Protein AF-A0A0M8MV20-F1 (afdb_monomer_lite)

Foldseek 3Di:
DDDDDDDDDDDDDDDDDDDDDDDDDDDDDDDVVVVVVVDVVVDDDDDDDDDDDDDDDDDDDDDPDPPPDVPPPQDQDPQLVVLVVVVVVCVVVVDDDDPLLCVVSVLLVCCSVPVQVVCVVVVQDLDDDLVVVLCQCPPPPHCQVVVLLVCLVQVVVFPLLVVLQVLCVVCPPCCPPPVVCVVCVLVQALFQQAPVLSVSQLVSLCVCADPDPPDPSRNQQDPVSVVNSPPDHSSCCSRRTSRSSSSLQVQCVVVVHVVVVRDSVNSSVNSNVRHSNNNNNPPDPPQDDSVRSPDHPPPDDPPDPPDPDDDDDDDDDDDDDDDDDDDDDDDDDDDDDDDDDDDDDDDDDDDDD

Organism: NCBI:txid77020

InterPro domains:
  IPR028094 Restriction of telomere capping protein 4, C-terminal [PF14474] (157-282)
  IPR028094 Restriction of telomere capping protein 4, C-terminal [SM01312] (152-284)
  IPR039024 Restriction of telomere capping protein 4 [PTHR41391] (95-287)

Structure (mmCIF, N/CA/C/O backbone):
data_AF-A0A0M8MV20-F1
#
_entry.id   AF-A0A0M8MV20-F1
#
loop_
_atom_site.group_PDB
_atom_site.id
_atom_site.type_symbol
_atom_site.label_atom_id
_atom_site.label_alt_id
_atom_site.label_comp_id
_atom_site.label_asym_id
_atom_site.label_entity_id
_atom_site.label_seq_id
_atom_site.pdbx_PDB_ins_code
_atom_site.Cartn_x
_atom_site.Cartn_y
_atom_site.Cartn_z
_atom_site.occupancy
_atom_site.B_iso_or_equiv
_atom_site.auth_seq_id
_atom_site.auth_comp_id
_atom_site.auth_asym_id
_atom_site.auth_atom_id
_atom_site.pdbx_PDB_model_num
ATOM 1 N N . MET A 1 1 ? 72.465 53.423 -46.146 1.00 33.47 1 MET A N 1
ATOM 2 C CA . MET A 1 1 ? 71.302 54.001 -45.440 1.00 33.47 1 MET A CA 1
ATOM 3 C C . MET A 1 1 ? 70.092 53.912 -46.359 1.00 33.47 1 MET A C 1
ATOM 5 O O . MET A 1 1 ? 70.122 54.613 -47.363 1.00 33.47 1 MET A O 1
ATOM 9 N N . PRO A 1 2 ? 69.054 53.116 -46.054 1.00 45.16 2 PRO A N 1
ATOM 10 C CA . PRO A 1 2 ? 69.009 51.918 -45.210 1.00 45.16 2 PRO A CA 1
ATOM 11 C C . PRO A 1 2 ? 68.842 50.622 -46.046 1.00 45.16 2 PRO A C 1
ATOM 13 O O . PRO A 1 2 ? 68.606 50.673 -47.249 1.00 45.16 2 PRO A O 1
ATOM 16 N N . THR A 1 3 ? 68.979 49.464 -45.403 1.00 46.12 3 THR A N 1
ATOM 17 C CA . THR A 1 3 ? 68.647 48.130 -45.942 1.00 46.12 3 THR A CA 1
ATOM 18 C C . THR A 1 3 ? 67.292 47.658 -45.402 1.00 46.12 3 THR A C 1
ATOM 20 O O . THR A 1 3 ? 66.855 48.120 -44.349 1.00 46.12 3 THR A O 1
ATOM 23 N N . GLY A 1 4 ? 66.627 46.732 -46.100 1.00 35.91 4 GLY A N 1
ATOM 24 C CA . GLY A 1 4 ? 65.347 46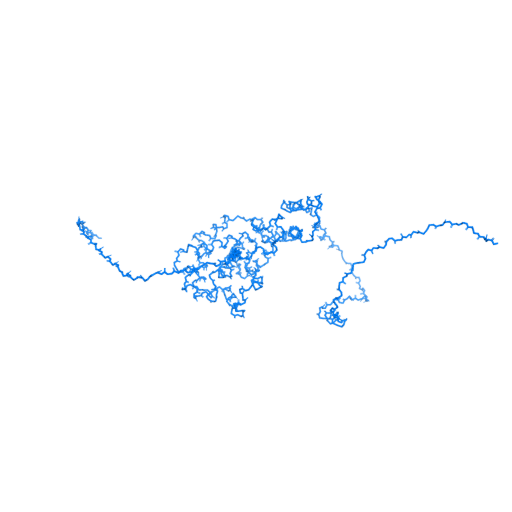.166 -45.662 1.00 35.91 4 GLY A CA 1
ATOM 25 C C . GLY A 1 4 ? 64.863 45.048 -46.581 1.00 35.91 4 GLY A C 1
ATOM 26 O O . GLY A 1 4 ? 64.091 45.299 -47.502 1.00 35.91 4 GLY A O 1
ATOM 27 N N . GLU A 1 5 ? 65.340 43.826 -46.346 1.00 39.41 5 GLU A N 1
ATOM 28 C CA . GLU A 1 5 ? 64.898 42.632 -47.074 1.00 39.41 5 GLU A CA 1
ATOM 29 C C . GLU A 1 5 ? 63.605 42.043 -46.500 1.00 39.41 5 GLU A C 1
ATOM 31 O O . GLU A 1 5 ? 63.278 42.185 -45.320 1.00 39.41 5 GLU A O 1
ATOM 36 N N . SER A 1 6 ? 62.868 41.358 -47.367 1.00 43.28 6 SER A N 1
ATOM 37 C CA . SER A 1 6 ? 61.606 40.700 -47.069 1.00 43.28 6 SER A CA 1
ATOM 38 C C . SER A 1 6 ? 61.800 39.256 -46.601 1.00 43.28 6 SER A C 1
ATOM 40 O O . SER A 1 6 ? 62.556 38.487 -47.185 1.00 43.28 6 SER A O 1
ATOM 42 N N . SER A 1 7 ? 61.005 38.824 -45.623 1.00 39.09 7 SER A N 1
ATOM 43 C CA . SER A 1 7 ? 60.471 37.455 -45.617 1.00 39.09 7 SER A CA 1
ATOM 44 C C . SER A 1 7 ? 59.214 37.369 -44.752 1.00 39.09 7 SER A C 1
ATOM 46 O O . SER A 1 7 ? 59.165 37.861 -43.629 1.00 39.09 7 SER A O 1
ATOM 48 N N . SER A 1 8 ? 58.160 36.767 -45.307 1.00 39.00 8 SER A N 1
ATOM 49 C CA . SER A 1 8 ? 56.940 36.418 -44.576 1.00 39.00 8 SER A CA 1
ATOM 50 C C . SER A 1 8 ? 56.979 34.944 -44.201 1.00 39.00 8 SER A C 1
ATOM 52 O O . SER A 1 8 ? 57.120 34.093 -45.078 1.00 39.00 8 SER A O 1
ATOM 54 N N . SER A 1 9 ? 56.750 34.629 -42.931 1.00 38.84 9 SER A N 1
ATOM 55 C CA . SER A 1 9 ? 56.375 33.287 -42.487 1.00 38.84 9 SER A CA 1
ATOM 56 C C . SER A 1 9 ? 55.197 33.383 -41.515 1.00 38.84 9 SER A C 1
ATOM 58 O O . SER A 1 9 ? 55.066 34.333 -40.745 1.00 38.84 9 SER A O 1
ATOM 60 N N . ARG A 1 10 ? 54.254 32.444 -41.641 1.00 37.34 10 ARG A N 1
ATOM 61 C CA . ARG A 1 10 ? 52.964 32.477 -40.940 1.00 37.34 10 ARG A CA 1
ATOM 62 C C . ARG A 1 10 ? 53.105 31.926 -39.522 1.00 37.34 10 ARG A C 1
ATOM 64 O O . ARG A 1 10 ? 53.417 30.748 -39.370 1.00 37.34 10 ARG A O 1
ATOM 71 N N . SER A 1 11 ? 52.748 32.723 -38.521 1.00 38.38 11 SER A N 1
ATOM 72 C CA . SER A 1 11 ? 52.431 32.225 -37.177 1.00 38.38 11 SER A CA 1
ATOM 73 C C . SER A 1 11 ? 50.945 31.876 -37.093 1.00 38.38 11 SER A C 1
ATOM 75 O O . SER A 1 11 ? 50.099 32.661 -37.518 1.00 38.38 11 SER A O 1
ATOM 77 N N . ALA A 1 12 ? 50.623 30.701 -36.556 1.00 39.00 12 ALA A N 1
ATOM 78 C CA . ALA A 1 12 ? 49.246 30.299 -36.287 1.00 39.00 12 ALA A CA 1
ATOM 79 C C . ALA A 1 12 ? 48.828 30.782 -34.889 1.00 39.00 12 ALA A C 1
ATOM 81 O O . ALA A 1 12 ? 49.347 30.291 -33.887 1.00 39.00 12 ALA A O 1
ATOM 82 N N . GLU A 1 13 ? 47.891 31.727 -34.814 1.00 37.91 13 GLU A N 1
ATOM 83 C CA . GLU A 1 13 ? 47.285 32.127 -33.542 1.00 37.91 13 GLU A CA 1
ATOM 84 C C . GLU A 1 13 ? 46.247 31.092 -33.091 1.00 37.91 13 GLU A C 1
ATOM 86 O O . GLU A 1 13 ? 45.284 30.788 -33.799 1.00 37.91 13 GLU A O 1
ATOM 91 N N . ALA A 1 14 ? 46.438 30.555 -31.887 1.00 39.16 14 ALA A N 1
ATOM 92 C CA . ALA A 1 14 ? 45.446 29.723 -31.223 1.00 39.16 14 ALA A CA 1
ATOM 93 C C . ALA A 1 14 ? 44.346 30.613 -30.624 1.00 39.16 14 ALA A C 1
ATOM 95 O O . ALA A 1 14 ? 44.627 31.480 -29.797 1.00 39.16 14 ALA A O 1
ATOM 96 N N . ILE A 1 15 ? 43.089 30.387 -31.013 1.00 39.56 15 ILE A N 1
ATOM 97 C CA . ILE A 1 15 ? 41.953 31.149 -30.483 1.00 39.56 15 ILE A CA 1
ATOM 98 C C . ILE A 1 15 ? 41.651 30.701 -29.048 1.00 39.56 15 ILE A C 1
ATOM 100 O O . ILE A 1 15 ? 41.272 29.558 -28.791 1.00 39.56 15 ILE A O 1
ATOM 104 N N . THR A 1 16 ? 41.805 31.639 -28.117 1.00 40.38 16 THR A N 1
ATOM 105 C CA . THR A 1 16 ? 41.555 31.487 -26.681 1.00 40.38 16 THR A CA 1
ATOM 106 C C . THR A 1 16 ? 40.088 31.158 -26.381 1.00 40.38 16 THR A C 1
ATOM 108 O O . THR A 1 16 ? 39.180 31.852 -26.837 1.00 40.38 16 THR A O 1
ATOM 111 N N . ALA A 1 17 ? 39.841 30.138 -25.555 1.00 43.47 17 ALA A N 1
ATOM 112 C CA . ALA A 1 17 ? 38.500 29.823 -25.058 1.00 43.47 17 ALA A CA 1
ATOM 113 C C . ALA A 1 17 ? 38.028 30.846 -23.994 1.00 43.47 17 ALA A C 1
ATOM 115 O O . ALA A 1 17 ? 38.847 31.330 -23.209 1.00 43.47 17 ALA A O 1
ATOM 116 N N . PRO A 1 18 ? 36.722 31.171 -23.913 1.00 35.72 18 PRO A N 1
ATOM 117 C CA . PRO A 1 18 ? 36.213 32.160 -22.964 1.00 35.72 18 PRO A CA 1
ATOM 118 C C . PRO A 1 18 ? 36.191 31.638 -21.517 1.00 35.72 18 PRO A C 1
ATOM 120 O O . PRO A 1 18 ? 35.458 30.709 -21.175 1.00 35.72 18 PRO A O 1
ATOM 123 N N . THR A 1 19 ? 36.959 32.289 -20.642 1.00 35.91 19 THR A N 1
ATOM 124 C CA . THR A 1 19 ? 37.015 32.001 -19.201 1.00 35.91 19 THR A CA 1
ATOM 125 C C . THR A 1 19 ? 35.724 32.410 -18.485 1.00 35.91 19 THR A C 1
ATOM 127 O O . THR A 1 19 ? 35.385 33.591 -18.415 1.00 35.91 19 THR A O 1
ATOM 130 N N . LEU A 1 20 ? 35.030 31.444 -17.875 1.00 31.27 20 LEU A N 1
ATOM 131 C CA . LEU A 1 20 ? 33.873 31.696 -17.009 1.00 31.27 20 LEU A CA 1
ATOM 132 C C . LEU A 1 20 ? 34.306 32.236 -15.635 1.00 31.27 20 LEU A C 1
ATOM 134 O O . LEU A 1 20 ? 34.893 31.521 -14.824 1.00 31.27 20 LEU A O 1
ATOM 138 N N . LEU A 1 21 ? 33.960 33.493 -15.348 1.00 35.88 21 LEU A N 1
ATOM 139 C CA . LEU A 1 21 ? 34.116 34.102 -14.025 1.00 35.88 21 LEU A CA 1
ATOM 140 C C . LEU A 1 21 ? 33.020 33.610 -13.066 1.00 35.88 21 LEU A C 1
ATOM 142 O O . LEU A 1 21 ? 31.891 34.098 -13.094 1.00 35.88 21 LEU A O 1
ATOM 146 N N . LEU A 1 22 ? 33.365 32.671 -12.181 1.00 38.66 22 LEU A N 1
ATOM 147 C CA . LEU A 1 22 ? 32.524 32.290 -11.042 1.00 38.66 22 LEU A CA 1
ATOM 148 C C . LEU A 1 22 ? 32.848 33.152 -9.803 1.00 38.66 22 LEU A C 1
ATOM 150 O O . LEU A 1 22 ? 34.025 33.387 -9.511 1.00 38.66 22 LEU A O 1
ATOM 154 N N . PRO A 1 23 ? 31.840 33.618 -9.040 1.00 35.22 23 PRO A N 1
ATOM 155 C CA . PRO A 1 23 ? 32.066 34.443 -7.858 1.00 35.22 23 PRO A CA 1
ATOM 156 C C . PRO A 1 23 ? 32.699 33.635 -6.717 1.00 35.22 23 PRO A C 1
ATOM 158 O O . PRO A 1 23 ? 32.178 32.604 -6.289 1.00 35.22 23 PRO A O 1
ATOM 161 N N . LYS A 1 24 ? 33.811 34.144 -6.177 1.00 41.00 24 LYS A N 1
ATOM 162 C CA . LYS A 1 24 ? 34.517 33.545 -5.038 1.00 41.00 24 LYS A CA 1
ATOM 163 C C . LYS A 1 24 ? 33.662 33.609 -3.765 1.00 41.00 24 LYS A C 1
ATOM 165 O O . LYS A 1 24 ? 33.502 34.677 -3.179 1.00 41.00 24 LYS A O 1
ATOM 170 N N . LYS A 1 25 ? 33.197 32.454 -3.286 1.00 37.84 25 LYS A N 1
ATOM 171 C CA . LYS A 1 25 ? 32.860 32.230 -1.871 1.00 37.84 25 LYS A CA 1
ATOM 172 C C . LYS A 1 25 ? 33.639 31.019 -1.370 1.00 37.84 25 LYS A C 1
ATOM 174 O O . LYS A 1 25 ? 33.236 29.881 -1.577 1.00 37.84 25 LYS A O 1
ATOM 179 N N . SER A 1 26 ? 34.779 31.287 -0.744 1.00 35.06 26 SER A N 1
ATOM 180 C CA . SER A 1 26 ? 35.611 30.282 -0.088 1.00 35.06 26 SER A CA 1
ATOM 181 C C . SER A 1 26 ? 34.954 29.827 1.215 1.00 35.06 26 SER A C 1
ATOM 183 O O . SER A 1 26 ? 35.001 30.539 2.217 1.00 35.06 26 SER A O 1
ATOM 185 N N . VAL A 1 27 ? 34.368 28.633 1.205 1.00 49.50 27 VAL A N 1
ATOM 186 C CA . VAL A 1 27 ? 34.216 27.831 2.427 1.00 49.50 27 VAL A CA 1
ATOM 187 C C . VAL A 1 27 ? 35.560 27.124 2.642 1.00 49.50 27 VAL A C 1
ATOM 189 O O . VAL A 1 27 ? 36.105 26.618 1.656 1.00 49.50 27 VAL A O 1
ATOM 192 N N . PRO A 1 28 ? 36.142 27.110 3.855 1.00 47.06 28 PRO A N 1
ATOM 193 C CA . PRO A 1 28 ? 37.385 26.384 4.091 1.00 47.06 28 PRO A CA 1
ATOM 194 C C . PRO A 1 28 ? 37.173 24.894 3.809 1.00 47.06 28 PRO A C 1
ATOM 196 O O . PRO A 1 28 ? 36.242 24.276 4.325 1.00 47.06 28 PRO A O 1
ATOM 199 N N . SER A 1 29 ? 38.031 24.325 2.965 1.00 56.19 29 SER A N 1
ATOM 200 C CA . SER A 1 29 ? 38.087 22.885 2.738 1.00 56.19 29 SER A CA 1
ATOM 201 C C . SER A 1 29 ? 38.442 22.169 4.039 1.00 56.19 29 SER A C 1
ATOM 203 O O . SER A 1 29 ? 39.389 22.575 4.714 1.00 56.19 29 SER A O 1
ATOM 205 N N . LEU A 1 30 ? 37.725 21.085 4.346 1.00 60.59 30 LEU A N 1
ATOM 206 C CA . LEU A 1 30 ? 38.109 20.130 5.389 1.00 60.59 30 LEU A CA 1
ATOM 207 C C . LEU A 1 30 ? 39.583 19.725 5.217 1.00 60.59 30 LEU A C 1
ATOM 209 O O . LEU A 1 30 ? 40.048 19.544 4.088 1.00 60.59 30 LEU A O 1
ATOM 213 N N . SER A 1 31 ? 40.313 19.610 6.328 1.00 74.38 31 SER A N 1
ATOM 214 C CA . SER A 1 31 ? 41.730 19.242 6.309 1.00 74.38 31 SER A CA 1
ATOM 215 C C . SER A 1 31 ? 41.930 17.831 5.744 1.00 74.38 31 SER A C 1
ATOM 217 O O . SER A 1 31 ? 41.032 16.986 5.780 1.00 74.38 31 SER A O 1
ATOM 219 N N . GLN A 1 32 ? 43.136 17.549 5.238 1.00 56.91 32 GLN A N 1
ATOM 220 C CA . GLN A 1 32 ? 43.497 16.186 4.827 1.00 56.91 32 GLN A CA 1
ATOM 221 C C . GLN A 1 32 ? 43.404 15.184 5.989 1.00 56.91 32 GLN A C 1
ATOM 223 O O . GLN A 1 32 ? 43.125 14.016 5.743 1.00 56.91 32 GLN A O 1
ATOM 228 N N . GLU A 1 33 ? 43.568 15.644 7.232 1.00 61.75 33 GLU A N 1
ATOM 229 C CA . GLU A 1 33 ? 43.401 14.842 8.449 1.00 61.75 33 GLU A CA 1
ATOM 230 C C . GLU A 1 33 ? 41.947 14.394 8.636 1.00 61.75 33 GLU A C 1
ATOM 232 O O . GLU A 1 33 ? 41.710 13.200 8.787 1.00 61.75 33 GLU A O 1
ATOM 237 N N . ALA A 1 34 ? 40.960 15.287 8.481 1.00 64.94 34 ALA A N 1
ATOM 238 C CA . ALA A 1 34 ? 39.541 14.912 8.531 1.00 64.94 34 ALA A CA 1
ATOM 239 C C . ALA A 1 34 ? 39.158 13.905 7.422 1.00 64.94 34 ALA A C 1
ATOM 241 O O . ALA A 1 34 ? 38.313 13.032 7.615 1.00 64.94 34 ALA A O 1
ATOM 242 N N . PHE A 1 35 ? 39.812 13.983 6.257 1.00 54.34 35 PHE A N 1
ATOM 243 C CA . PHE A 1 35 ? 39.671 12.984 5.189 1.00 54.34 35 PHE A CA 1
ATOM 244 C C . PHE A 1 35 ? 40.418 11.666 5.453 1.00 54.34 35 PHE A C 1
ATOM 246 O O . PHE A 1 35 ? 40.083 10.658 4.829 1.00 54.34 35 PHE A O 1
ATOM 253 N N . ALA A 1 36 ? 41.432 11.660 6.320 1.00 61.69 36 ALA A N 1
ATOM 254 C CA . ALA A 1 36 ? 42.138 10.455 6.744 1.00 61.69 36 ALA A CA 1
ATOM 255 C C . ALA A 1 36 ? 41.371 9.732 7.862 1.00 61.69 36 ALA A C 1
ATOM 257 O O . ALA A 1 36 ? 41.223 8.515 7.801 1.00 61.69 36 ALA A O 1
ATOM 258 N N . GLU A 1 37 ? 40.811 10.481 8.812 1.00 65.25 37 GLU A N 1
ATOM 259 C CA . GLU A 1 37 ? 39.983 9.988 9.919 1.00 65.25 37 GLU A CA 1
ATOM 260 C C . GLU A 1 37 ? 38.719 9.280 9.399 1.00 65.25 37 GLU A C 1
ATOM 262 O O . GLU A 1 37 ? 38.516 8.095 9.666 1.00 65.25 37 GLU A O 1
ATOM 267 N N . LEU A 1 38 ? 37.968 9.921 8.492 1.00 55.97 38 LEU A N 1
ATOM 268 C CA . LEU A 1 38 ? 36.822 9.300 7.806 1.00 55.97 38 LEU A CA 1
ATOM 269 C C . LEU A 1 38 ? 37.195 8.062 6.967 1.00 55.97 38 LEU A C 1
ATOM 271 O O . LEU A 1 38 ? 36.346 7.210 6.706 1.00 55.97 38 LEU A O 1
ATOM 275 N N . ARG A 1 39 ? 38.452 7.943 6.520 1.00 60.22 39 ARG A N 1
ATOM 276 C CA . ARG A 1 39 ? 38.945 6.773 5.771 1.00 60.22 39 ARG A CA 1
ATOM 277 C C . ARG A 1 39 ? 39.425 5.645 6.697 1.00 60.22 39 ARG A C 1
ATOM 279 O O . ARG A 1 39 ? 39.540 4.511 6.241 1.00 60.22 39 ARG A O 1
ATOM 286 N N . ALA A 1 40 ? 39.676 5.943 7.972 1.00 66.75 40 ALA A N 1
ATOM 287 C CA . ALA A 1 40 ? 39.967 4.959 9.009 1.00 66.75 40 ALA A CA 1
ATOM 288 C C . ALA A 1 40 ? 38.682 4.377 9.629 1.00 66.75 40 ALA A C 1
ATOM 290 O O . ALA A 1 40 ? 38.630 3.175 9.878 1.00 66.75 40 ALA A O 1
ATOM 291 N N . GLU A 1 41 ? 37.634 5.190 9.818 1.00 61.91 41 GLU A N 1
ATOM 292 C CA . GLU A 1 41 ? 36.332 4.716 10.326 1.00 61.91 41 GLU A CA 1
ATOM 293 C C . GLU A 1 41 ? 35.605 3.788 9.337 1.00 61.91 41 GLU A C 1
ATOM 295 O O . GLU A 1 41 ? 35.052 2.760 9.729 1.00 61.91 41 GLU A O 1
ATOM 300 N N . PHE A 1 42 ? 35.623 4.114 8.041 1.00 48.47 42 PHE A N 1
ATOM 301 C CA . PHE A 1 42 ? 34.950 3.335 6.994 1.00 48.47 42 PHE A CA 1
ATOM 302 C C . PHE A 1 42 ? 35.950 2.431 6.267 1.00 48.47 42 PHE A C 1
ATOM 304 O O . PHE A 1 42 ? 36.349 2.690 5.131 1.00 48.47 42 PHE A O 1
ATOM 311 N N . GLY A 1 43 ? 36.375 1.387 6.985 1.00 45.09 43 GLY A N 1
ATOM 312 C CA . GLY A 1 43 ? 37.535 0.552 6.673 1.00 45.09 43 GLY A CA 1
ATOM 313 C C . GLY A 1 43 ? 37.684 0.111 5.212 1.00 45.09 43 GLY A C 1
ATOM 314 O O . GLY A 1 43 ? 36.819 -0.550 4.635 1.00 45.09 43 GLY A O 1
ATOM 315 N N . SER A 1 44 ? 38.851 0.408 4.639 1.00 38.59 44 SER A N 1
ATOM 316 C CA . SER A 1 44 ? 39.297 -0.144 3.360 1.00 38.59 44 SER A CA 1
ATOM 317 C C . SER A 1 44 ? 40.014 -1.480 3.558 1.00 38.59 44 SER A C 1
ATOM 319 O O . SER A 1 44 ? 40.982 -1.565 4.313 1.00 38.59 44 SER A O 1
ATOM 321 N N . THR A 1 45 ? 39.579 -2.507 2.829 1.00 41.97 45 THR A N 1
ATOM 322 C CA . THR A 1 45 ? 40.200 -3.839 2.796 1.00 41.97 45 THR A CA 1
ATOM 323 C C . THR A 1 45 ? 41.661 -3.778 2.349 1.00 41.97 45 THR A C 1
ATOM 325 O O . THR A 1 45 ? 41.953 -3.314 1.245 1.00 41.97 45 THR A O 1
ATOM 328 N N . THR A 1 46 ? 42.568 -4.298 3.173 1.00 37.50 46 THR A N 1
ATOM 329 C CA . THR A 1 46 ? 43.996 -4.418 2.862 1.00 37.50 46 THR A CA 1
ATOM 330 C C . THR A 1 46 ? 44.220 -5.360 1.670 1.00 37.50 46 THR A C 1
ATOM 332 O O . THR A 1 46 ? 43.781 -6.511 1.735 1.00 37.50 46 THR A O 1
ATOM 335 N N . PRO A 1 47 ? 44.928 -4.950 0.602 1.00 35.31 47 PRO A N 1
ATOM 336 C CA . PRO A 1 47 ? 45.431 -5.892 -0.388 1.00 35.31 47 PRO A CA 1
ATOM 337 C C . PRO A 1 47 ? 46.636 -6.626 0.215 1.00 35.31 47 PRO A C 1
ATOM 339 O O . PRO A 1 47 ? 47.677 -6.021 0.470 1.00 35.31 47 PRO A O 1
ATOM 342 N N . LEU A 1 48 ? 46.491 -7.925 0.480 1.00 33.91 48 LEU A N 1
ATOM 343 C CA . LEU A 1 48 ? 47.591 -8.742 0.988 1.00 33.91 48 LEU A CA 1
ATOM 344 C C . LEU A 1 48 ? 48.581 -9.023 -0.151 1.00 33.91 48 LEU A C 1
ATOM 346 O O . LEU A 1 48 ? 48.210 -9.615 -1.164 1.00 33.91 48 LEU A O 1
ATOM 350 N N . SER A 1 49 ? 49.827 -8.580 0.010 1.00 32.56 49 SER A N 1
ATOM 351 C CA . SER A 1 49 ? 50.897 -8.877 -0.944 1.00 32.56 49 SER A CA 1
ATOM 352 C C . SER A 1 49 ? 51.414 -10.305 -0.761 1.00 32.56 49 SER A C 1
ATOM 354 O O . SER A 1 49 ? 51.400 -10.852 0.340 1.00 32.56 49 SER A O 1
ATOM 356 N N . THR A 1 50 ? 51.887 -10.878 -1.862 1.00 33.38 50 THR A N 1
ATOM 357 C CA . THR A 1 50 ? 52.550 -12.183 -1.971 1.00 33.38 50 THR A CA 1
ATOM 358 C C . THR A 1 50 ? 53.700 -12.375 -0.980 1.00 33.38 50 THR A C 1
ATOM 360 O O . THR A 1 50 ? 54.577 -11.519 -0.909 1.00 33.38 50 THR A O 1
ATOM 363 N N . ASP A 1 51 ? 53.749 -13.534 -0.312 1.00 31.89 51 ASP A N 1
ATOM 364 C CA . ASP A 1 51 ? 54.783 -14.548 -0.590 1.00 31.89 51 ASP A CA 1
ATOM 365 C C . ASP A 1 51 ? 54.540 -15.887 0.146 1.00 31.89 51 ASP A C 1
ATOM 367 O O . ASP A 1 51 ? 53.780 -15.956 1.108 1.00 31.89 51 ASP A O 1
ATOM 371 N N . ALA A 1 52 ? 55.258 -16.920 -0.320 1.00 32.03 52 ALA A N 1
ATOM 372 C CA . ALA A 1 52 ? 55.469 -18.262 0.252 1.00 32.03 52 ALA A CA 1
ATOM 373 C C . ALA A 1 52 ? 54.508 -19.431 -0.109 1.00 32.03 52 ALA A C 1
ATOM 375 O O . ALA A 1 52 ? 53.398 -19.563 0.393 1.00 32.03 52 ALA A O 1
ATOM 376 N N . ALA A 1 53 ? 55.103 -20.375 -0.856 1.00 31.59 53 ALA A N 1
ATOM 377 C CA . ALA A 1 53 ? 54.928 -21.836 -0.822 1.00 31.59 53 ALA A CA 1
ATOM 378 C C . ALA A 1 53 ? 53.614 -22.489 -1.318 1.00 31.59 53 ALA A C 1
ATOM 380 O O . ALA A 1 53 ? 52.612 -22.596 -0.617 1.00 31.59 53 ALA A O 1
ATOM 381 N N . THR A 1 54 ? 53.718 -23.105 -2.500 1.00 36.31 54 THR A N 1
ATOM 382 C CA . THR A 1 54 ? 52.893 -24.243 -2.937 1.00 36.31 54 THR A CA 1
ATOM 383 C C . THR A 1 54 ? 53.120 -25.477 -2.047 1.00 36.31 54 THR A C 1
ATOM 385 O O . THR A 1 54 ? 54.198 -25.650 -1.474 1.00 36.31 54 THR A O 1
ATOM 388 N N . PRO A 1 55 ? 52.141 -26.396 -1.992 1.00 37.69 55 PRO A N 1
ATOM 389 C CA . PRO A 1 55 ? 52.374 -27.645 -2.721 1.00 37.69 55 PRO A CA 1
ATOM 390 C C . PRO A 1 55 ? 51.222 -28.052 -3.651 1.00 37.69 55 PRO A C 1
ATOM 392 O O . PRO A 1 55 ? 50.067 -27.674 -3.475 1.00 37.69 55 PRO A O 1
ATOM 395 N N . SER A 1 56 ? 51.584 -28.848 -4.657 1.00 27.80 56 SER A N 1
ATOM 396 C CA . SER A 1 56 ? 50.688 -29.433 -5.656 1.00 27.80 56 SER A CA 1
ATOM 397 C C . SER A 1 56 ? 49.707 -30.450 -5.061 1.00 27.80 56 SER A C 1
ATOM 399 O O . SER A 1 56 ? 50.122 -31.321 -4.296 1.00 27.80 56 SER A O 1
ATOM 401 N N . CYS A 1 57 ? 48.455 -30.411 -5.518 1.00 29.23 57 CYS A N 1
ATOM 402 C CA . CYS A 1 57 ? 47.761 -31.600 -6.017 1.00 29.23 57 CYS A CA 1
ATOM 403 C C . CYS A 1 57 ? 46.735 -31.182 -7.074 1.00 29.23 57 CYS A C 1
ATOM 405 O O . CYS A 1 57 ? 45.957 -30.251 -6.861 1.00 29.23 57 CYS A O 1
ATOM 407 N N . ASP A 1 58 ? 46.744 -31.881 -8.204 1.00 32.69 58 ASP A N 1
ATOM 408 C CA . ASP A 1 58 ? 45.707 -31.794 -9.222 1.00 32.69 58 ASP A CA 1
ATOM 409 C C . ASP A 1 58 ? 44.363 -32.274 -8.656 1.00 32.69 58 ASP A C 1
ATOM 411 O O . ASP A 1 58 ? 44.300 -33.352 -8.070 1.00 32.69 58 ASP A O 1
ATOM 415 N N . ASP A 1 59 ? 43.277 -31.546 -8.923 1.00 35.28 59 ASP A N 1
ATOM 416 C CA . ASP A 1 59 ? 42.161 -32.198 -9.610 1.00 35.28 59 ASP A CA 1
ATOM 417 C C . ASP A 1 59 ? 41.289 -31.203 -10.387 1.00 35.28 59 ASP A C 1
ATOM 419 O O . ASP A 1 59 ? 41.264 -29.996 -10.124 1.00 35.28 59 ASP A O 1
ATOM 423 N N . ALA A 1 60 ? 40.624 -31.703 -11.423 1.00 34.88 60 ALA A N 1
ATOM 424 C CA . ALA A 1 60 ? 40.189 -30.874 -12.535 1.00 34.88 60 ALA A CA 1
ATOM 425 C C . ALA A 1 60 ? 38.681 -30.538 -12.546 1.00 34.88 60 ALA A C 1
ATOM 427 O O . ALA A 1 60 ? 37.816 -31.383 -12.338 1.00 34.88 60 ALA A O 1
ATOM 428 N N . 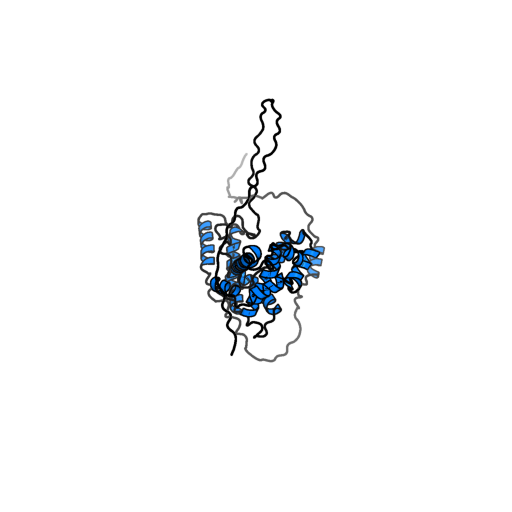ARG A 1 61 ? 38.383 -29.330 -13.054 1.00 39.81 61 ARG A N 1
ATOM 429 C CA . ARG A 1 61 ? 37.295 -29.097 -14.031 1.00 39.81 61 ARG A CA 1
ATOM 430 C C . ARG A 1 61 ? 35.833 -29.101 -13.534 1.00 39.81 61 ARG A C 1
ATOM 432 O O . ARG A 1 61 ? 35.006 -29.852 -14.043 1.00 39.81 61 ARG A O 1
ATOM 439 N N . THR A 1 62 ? 35.456 -28.093 -12.745 1.00 40.88 62 THR A N 1
ATOM 440 C CA . THR A 1 62 ? 34.050 -27.620 -12.626 1.00 40.88 62 THR A CA 1
ATOM 441 C C . THR A 1 62 ? 33.946 -26.087 -12.609 1.00 40.88 62 THR A C 1
ATOM 443 O O . THR A 1 62 ? 33.496 -25.470 -11.650 1.00 40.88 62 THR A O 1
ATOM 446 N N . SER A 1 63 ? 34.341 -25.444 -13.714 1.00 38.47 63 SER A N 1
ATOM 447 C CA . SER A 1 63 ? 34.348 -23.976 -13.869 1.00 38.47 63 SER A CA 1
ATOM 448 C C . SER A 1 63 ? 33.645 -23.470 -15.143 1.00 38.47 63 SER A C 1
ATOM 450 O O . SER A 1 63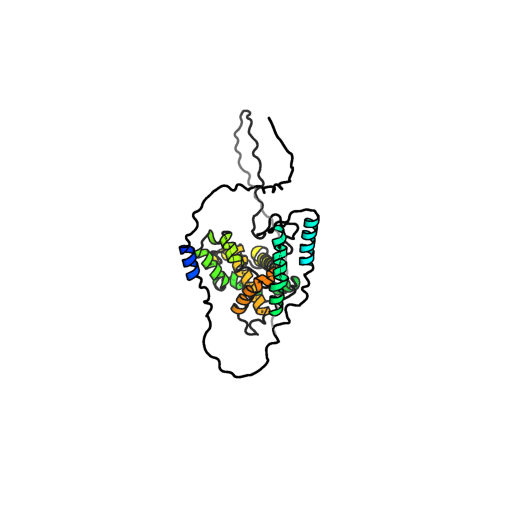 ? 34.105 -22.530 -15.780 1.00 38.47 63 SER A O 1
ATOM 452 N N . HIS A 1 64 ? 32.496 -24.054 -15.510 1.00 38.97 64 HIS A N 1
ATOM 453 C CA . HIS A 1 64 ? 31.641 -23.558 -16.607 1.00 38.97 64 HIS A CA 1
ATOM 454 C C . HIS A 1 64 ? 30.134 -23.723 -16.317 1.00 38.97 64 HIS A C 1
ATOM 456 O O . HIS A 1 64 ? 29.462 -24.543 -16.932 1.00 38.97 64 HIS A O 1
ATOM 462 N N . VAL A 1 65 ? 29.589 -22.919 -15.391 1.00 42.91 65 VAL A N 1
ATOM 463 C CA . VAL A 1 65 ? 28.120 -22.728 -15.243 1.00 42.91 65 VAL A CA 1
ATOM 464 C C . VAL A 1 65 ? 27.718 -21.247 -15.070 1.00 42.91 65 VAL A C 1
ATOM 466 O O . VAL A 1 65 ? 26.585 -20.876 -15.354 1.00 42.91 65 VAL A O 1
ATOM 469 N N . LEU A 1 66 ? 28.639 -20.347 -14.697 1.00 42.16 66 LEU A N 1
ATOM 470 C CA . LEU A 1 66 ? 28.352 -18.918 -14.472 1.00 42.16 66 LEU A CA 1
ATOM 471 C C . LEU A 1 66 ? 28.787 -18.016 -15.644 1.00 42.16 66 LEU A C 1
ATOM 473 O O . LEU A 1 66 ? 29.508 -17.042 -15.450 1.00 42.16 66 LEU A O 1
ATOM 477 N N . SER A 1 67 ? 28.354 -18.343 -16.867 1.00 40.59 67 SER A N 1
ATOM 478 C CA . SER A 1 67 ? 28.717 -17.583 -18.081 1.00 40.59 67 SER A CA 1
ATOM 479 C C . SER A 1 67 ? 27.548 -17.228 -19.014 1.00 40.59 67 SER A C 1
ATOM 481 O O . SER A 1 67 ? 27.783 -16.533 -19.999 1.00 40.59 67 SER A O 1
ATOM 483 N N . ASP A 1 68 ? 26.312 -17.672 -18.743 1.00 36.84 68 ASP A N 1
ATOM 484 C CA . ASP A 1 68 ? 25.279 -17.774 -19.800 1.00 36.84 68 ASP A CA 1
ATOM 485 C C . ASP A 1 68 ? 23.936 -17.068 -19.498 1.00 36.84 68 ASP A C 1
ATOM 487 O O . ASP A 1 68 ? 22.897 -17.379 -20.075 1.00 36.84 68 ASP A O 1
ATOM 491 N N . VAL A 1 69 ? 23.929 -16.094 -18.577 1.00 46.94 69 VAL A N 1
ATOM 492 C CA . VAL A 1 69 ? 22.712 -15.320 -18.222 1.00 46.94 69 VAL A CA 1
ATOM 493 C C . VAL A 1 69 ? 22.709 -13.898 -18.817 1.00 46.94 69 VAL A C 1
ATOM 495 O O . VAL A 1 69 ? 21.643 -13.330 -19.056 1.00 46.94 69 VAL A O 1
ATOM 498 N N . SER A 1 70 ? 23.878 -13.331 -19.137 1.00 45.44 70 SER A N 1
ATOM 499 C CA . SER A 1 70 ? 24.022 -11.922 -19.562 1.00 45.44 70 SER A CA 1
ATOM 500 C C . SER A 1 70 ? 23.732 -11.634 -21.044 1.00 45.44 70 SER A C 1
ATOM 502 O O . SER A 1 70 ? 23.861 -10.489 -21.473 1.00 45.44 70 SER A O 1
ATOM 504 N N . THR A 1 71 ? 23.322 -12.629 -21.834 1.00 43.62 71 THR A N 1
ATOM 505 C CA . THR A 1 71 ? 22.990 -12.482 -23.269 1.00 43.62 71 THR A CA 1
ATOM 506 C C . THR A 1 71 ? 21.514 -12.734 -23.583 1.00 43.62 71 THR A C 1
ATOM 508 O O . THR A 1 71 ? 21.135 -12.837 -24.752 1.00 43.62 71 THR A O 1
ATOM 511 N N . ARG A 1 72 ? 20.629 -12.735 -22.570 1.00 57.22 72 ARG A N 1
ATOM 512 C CA . ARG A 1 72 ? 19.196 -12.527 -22.830 1.00 57.22 72 ARG A CA 1
ATOM 513 C C . ARG A 1 72 ? 19.033 -11.189 -23.546 1.00 57.22 72 ARG A C 1
ATOM 515 O O . ARG A 1 72 ? 19.243 -10.139 -22.946 1.00 57.22 72 ARG A O 1
ATOM 522 N N . ILE A 1 73 ? 18.647 -11.243 -24.823 1.00 59.22 73 ILE A N 1
ATOM 523 C CA . ILE A 1 73 ? 18.332 -10.071 -25.646 1.00 59.22 73 ILE A CA 1
ATOM 524 C C . ILE A 1 73 ? 17.266 -9.265 -24.905 1.00 59.22 73 ILE A C 1
ATOM 526 O O . ILE A 1 73 ? 16.090 -9.640 -24.891 1.00 59.22 73 ILE A O 1
ATOM 530 N N . TRP A 1 74 ? 17.691 -8.185 -24.252 1.00 75.44 74 TRP A N 1
ATOM 531 C CA . TRP A 1 74 ? 16.815 -7.359 -23.439 1.00 75.44 74 TRP A CA 1
ATOM 532 C C . TRP A 1 74 ? 15.820 -6.647 -24.356 1.00 75.44 74 TRP A C 1
ATOM 534 O O . TRP A 1 74 ? 16.189 -5.823 -25.195 1.00 75.44 74 TRP A O 1
ATOM 544 N N . LYS A 1 75 ? 14.546 -7.024 -24.232 1.00 85.94 75 LYS A N 1
ATOM 545 C CA . LYS A 1 75 ? 13.440 -6.468 -25.011 1.00 85.94 75 LYS A CA 1
ATOM 546 C C . LYS A 1 75 ? 12.681 -5.484 -24.118 1.00 85.94 75 LYS A C 1
ATOM 548 O O . LYS A 1 75 ? 11.916 -5.951 -23.275 1.00 85.94 75 LYS A O 1
ATOM 553 N N . PRO A 1 76 ? 12.861 -4.160 -24.282 1.00 89.81 76 PRO A N 1
ATOM 554 C CA . PRO A 1 76 ? 12.130 -3.179 -23.488 1.00 89.81 76 PRO A CA 1
ATOM 555 C C . PRO A 1 76 ? 10.618 -3.330 -23.674 1.00 89.81 76 PRO A C 1
ATOM 557 O O . PRO A 1 76 ? 10.128 -3.621 -24.779 1.00 89.81 76 PRO A O 1
ATOM 560 N N . SER A 1 77 ? 9.865 -3.076 -22.605 1.00 91.31 77 SER A N 1
ATOM 561 C CA . SER A 1 77 ? 8.404 -3.086 -22.648 1.00 91.31 77 SER A CA 1
ATOM 562 C C . SER A 1 77 ? 7.863 -2.088 -23.680 1.00 91.31 77 SER A C 1
ATOM 564 O O . SER A 1 77 ? 8.572 -1.210 -24.182 1.00 91.31 77 SER A O 1
ATOM 566 N N . SER A 1 78 ? 6.582 -2.218 -24.026 1.00 91.88 78 SER A N 1
ATOM 567 C CA . SER A 1 78 ? 5.878 -1.189 -24.801 1.00 91.88 78 SER A CA 1
ATOM 568 C C . SER A 1 78 ? 5.977 0.179 -24.117 1.00 91.88 78 SER A C 1
ATOM 570 O O . SER A 1 78 ? 6.311 1.158 -24.776 1.00 91.88 78 SER A O 1
ATOM 572 N N . THR A 1 79 ? 5.780 0.234 -22.797 1.00 89.88 79 THR A N 1
ATOM 573 C CA . THR A 1 79 ? 5.853 1.458 -21.988 1.00 89.88 79 THR A CA 1
ATOM 574 C C . THR A 1 79 ? 7.217 2.135 -22.093 1.00 89.88 79 THR A C 1
ATOM 576 O O . THR A 1 79 ? 7.288 3.310 -22.453 1.00 89.88 79 THR A O 1
ATOM 579 N N . LEU A 1 80 ? 8.311 1.403 -21.855 1.00 91.56 80 LEU A N 1
ATOM 580 C CA . LEU A 1 80 ? 9.658 1.971 -21.926 1.00 91.56 80 LEU A CA 1
ATOM 581 C C . LEU A 1 80 ? 10.023 2.398 -23.353 1.00 91.56 80 LEU A C 1
ATOM 583 O O . LEU A 1 80 ? 10.605 3.468 -23.534 1.00 91.56 80 LEU A O 1
ATOM 587 N N . ARG A 1 81 ? 9.617 1.633 -24.378 1.00 93.25 81 ARG A N 1
ATOM 588 C CA . ARG A 1 81 ? 9.785 2.040 -25.783 1.00 93.25 81 ARG A CA 1
ATOM 589 C C . ARG A 1 81 ? 9.067 3.354 -26.087 1.00 93.25 81 ARG A C 1
ATOM 591 O O . ARG A 1 81 ? 9.702 4.251 -26.635 1.00 93.25 81 ARG A O 1
ATOM 598 N N . SER A 1 82 ? 7.808 3.508 -25.677 1.00 92.75 82 SER A N 1
ATOM 599 C CA . SER A 1 82 ? 7.053 4.758 -25.845 1.00 92.75 82 SER A CA 1
ATOM 600 C C . SER A 1 82 ? 7.707 5.935 -25.110 1.00 92.75 82 SER A C 1
ATOM 602 O O . SER A 1 82 ? 7.830 7.027 -25.669 1.00 92.75 82 SER A O 1
ATOM 604 N N . MET A 1 83 ? 8.192 5.717 -23.881 1.00 91.88 83 MET A N 1
ATOM 605 C CA . MET A 1 83 ? 8.920 6.734 -23.113 1.00 91.88 83 MET A CA 1
ATOM 606 C C . MET A 1 83 ? 10.213 7.169 -23.816 1.00 91.88 83 MET A C 1
ATOM 608 O O . MET A 1 83 ? 10.475 8.366 -23.919 1.00 91.88 83 MET A O 1
ATOM 612 N N . MET A 1 84 ? 11.009 6.220 -24.322 1.00 92.31 84 MET A N 1
ATOM 613 C CA . MET A 1 84 ? 12.237 6.515 -25.067 1.00 92.31 84 MET A CA 1
ATOM 614 C C . MET A 1 84 ? 11.937 7.271 -26.368 1.00 92.31 84 MET A C 1
ATOM 616 O O . MET A 1 84 ? 12.531 8.320 -26.605 1.00 92.31 84 MET A O 1
ATOM 620 N N . GLN A 1 85 ? 10.973 6.796 -27.166 1.00 93.25 85 GLN A N 1
ATOM 621 C CA . GLN A 1 85 ? 10.578 7.408 -28.441 1.00 93.25 85 GLN A CA 1
ATOM 622 C C . GLN A 1 85 ? 10.171 8.879 -28.290 1.00 93.25 85 GLN A C 1
ATOM 624 O O . GLN A 1 85 ? 10.618 9.715 -29.073 1.00 93.25 85 GLN A O 1
ATOM 629 N N . TYR A 1 86 ? 9.391 9.217 -27.259 1.00 93.00 86 TYR A N 1
ATOM 630 C CA . TYR A 1 86 ? 8.999 10.600 -26.966 1.00 93.00 86 TYR A CA 1
ATOM 631 C C . TYR A 1 86 ? 10.207 11.525 -26.721 1.00 93.00 86 TYR A C 1
ATOM 633 O O . TYR A 1 86 ? 10.247 12.648 -27.230 1.00 93.00 86 TYR A O 1
ATOM 641 N N . TRP A 1 87 ? 11.224 11.060 -25.988 1.00 91.25 87 TRP A N 1
ATOM 642 C CA . TRP A 1 87 ? 12.432 11.855 -25.747 1.00 91.25 87 TRP A CA 1
ATOM 643 C C . TRP A 1 87 ? 13.357 11.919 -26.965 1.00 91.25 87 TRP A C 1
ATOM 645 O O . TRP A 1 87 ? 13.891 12.991 -27.249 1.00 91.25 87 TRP A O 1
ATOM 655 N N . THR A 1 88 ? 13.478 10.834 -27.737 1.00 91.62 88 THR A N 1
ATOM 656 C CA . THR A 1 88 ? 14.185 10.838 -29.028 1.00 91.62 88 THR A CA 1
ATOM 657 C C . THR A 1 88 ? 13.554 11.835 -30.004 1.00 91.62 88 THR A C 1
ATOM 659 O O . THR A 1 88 ? 14.270 12.628 -30.612 1.00 91.62 88 THR A O 1
ATOM 662 N N . GLN A 1 89 ? 12.221 11.871 -30.105 1.00 93.38 89 GLN A N 1
ATOM 663 C CA . GLN A 1 89 ? 11.504 12.831 -30.948 1.00 93.38 89 GLN A CA 1
ATOM 664 C C . GLN A 1 89 ? 11.778 14.281 -30.518 1.00 93.38 89 GLN A C 1
ATOM 666 O O . GLN A 1 89 ? 12.042 15.139 -31.357 1.00 93.38 89 GLN A O 1
ATOM 671 N N . LYS A 1 90 ? 11.778 14.564 -29.210 1.00 91.12 90 LYS A N 1
ATOM 672 C CA . LYS A 1 90 ? 12.096 15.904 -28.689 1.00 91.12 90 LYS A CA 1
ATOM 673 C C . LYS A 1 90 ? 13.540 16.327 -28.938 1.00 91.12 90 LYS A C 1
ATOM 675 O O . LYS A 1 90 ? 13.782 17.490 -29.254 1.00 91.12 90 LYS A O 1
ATOM 680 N N . GLN A 1 91 ? 14.483 15.394 -28.850 1.00 91.31 91 GLN A N 1
ATOM 681 C CA . GLN A 1 91 ? 15.878 15.645 -29.207 1.00 91.31 91 GLN A CA 1
ATOM 682 C C . GLN A 1 91 ? 16.022 15.968 -30.704 1.00 91.31 91 GLN A C 1
ATOM 684 O O . GLN A 1 91 ? 16.712 16.920 -31.058 1.00 91.31 91 GLN A O 1
ATOM 689 N N . GLN A 1 92 ? 15.318 15.238 -31.579 1.00 92.75 92 GLN A N 1
ATOM 690 C CA . GLN A 1 92 ? 15.272 15.513 -33.024 1.00 92.75 92 GLN A CA 1
ATOM 691 C C . GLN A 1 92 ? 14.634 16.874 -33.355 1.00 92.75 92 GLN A C 1
ATOM 693 O O . GLN A 1 92 ? 15.033 17.518 -34.319 1.00 92.75 92 GLN A O 1
ATOM 698 N N . GLN A 1 93 ? 13.699 17.351 -32.529 1.00 93.81 93 GLN A N 1
ATOM 699 C CA . GLN A 1 93 ? 13.116 18.700 -32.611 1.00 93.81 93 GLN A CA 1
ATOM 700 C C . GLN A 1 93 ? 14.042 19.810 -32.064 1.00 93.81 93 GLN A C 1
ATOM 702 O O . GLN A 1 93 ? 13.610 20.950 -31.907 1.00 93.81 93 GLN A O 1
ATOM 707 N N . GLY A 1 94 ? 15.304 19.500 -31.744 1.00 92.12 94 GLY A N 1
ATOM 708 C CA . GLY A 1 94 ? 16.282 20.466 -31.237 1.00 92.12 94 GLY A CA 1
ATOM 709 C C . GLY A 1 94 ? 16.102 20.843 -29.763 1.00 92.12 94 GLY A C 1
ATOM 710 O O . GLY A 1 94 ? 16.742 21.785 -29.293 1.00 92.12 94 GLY A O 1
ATOM 711 N N . GLN A 1 95 ? 15.257 20.134 -29.001 1.00 90.62 95 GLN A N 1
ATOM 712 C CA . GLN A 1 95 ? 15.118 20.399 -27.571 1.00 90.62 95 GLN A CA 1
ATOM 713 C C . GLN A 1 95 ? 16.353 19.884 -26.813 1.00 90.62 95 GLN A C 1
ATOM 715 O O . GLN A 1 95 ? 16.618 18.682 -26.776 1.00 90.62 95 GLN A O 1
ATOM 720 N N . ILE A 1 96 ? 17.068 20.786 -26.134 1.00 90.50 96 ILE A N 1
ATOM 721 C CA . ILE A 1 96 ? 18.140 20.415 -25.201 1.00 90.50 96 ILE A CA 1
ATOM 722 C C . ILE A 1 96 ? 17.520 19.644 -24.025 1.00 90.50 96 ILE A C 1
ATOM 724 O O . ILE A 1 96 ? 16.658 20.166 -23.311 1.00 90.50 96 ILE A O 1
ATOM 728 N N . LEU A 1 97 ? 17.956 18.398 -23.836 1.00 87.94 97 LEU A N 1
ATOM 729 C CA . LEU A 1 97 ? 17.521 17.531 -22.742 1.00 87.94 97 LEU A CA 1
ATOM 730 C C . LEU A 1 97 ? 18.429 17.714 -21.526 1.00 87.94 97 LEU A C 1
ATOM 732 O O . LEU A 1 97 ? 19.653 17.668 -21.643 1.00 87.94 97 LEU A O 1
ATOM 736 N N . ARG A 1 98 ? 17.835 17.874 -20.342 1.00 89.88 98 ARG A N 1
ATOM 737 C CA . ARG A 1 98 ? 18.555 17.837 -19.062 1.00 89.88 98 ARG A CA 1
ATOM 738 C C . ARG A 1 98 ? 18.482 16.430 -18.480 1.00 89.88 98 ARG A C 1
ATOM 740 O O . ARG A 1 98 ? 17.521 15.704 -18.724 1.00 89.88 98 ARG A O 1
ATOM 747 N N . SER A 1 99 ? 19.437 16.072 -17.626 1.00 83.62 99 SER A N 1
ATOM 748 C CA . SER A 1 99 ? 19.453 14.781 -16.915 1.00 83.62 99 SER A CA 1
ATOM 749 C C . SER A 1 99 ? 18.174 14.502 -16.111 1.00 83.62 99 SER A C 1
ATOM 751 O O . SER A 1 99 ? 17.762 13.354 -15.978 1.00 83.62 99 SER A O 1
ATOM 753 N N . THR A 1 100 ? 17.509 15.548 -15.613 1.00 89.62 100 THR A N 1
ATOM 754 C CA . THR A 1 100 ? 16.216 15.450 -14.919 1.00 89.62 100 THR A CA 1
ATOM 755 C C . THR A 1 100 ? 15.063 15.049 -15.833 1.00 89.62 100 THR A C 1
ATOM 757 O O . THR A 1 100 ? 14.104 14.441 -15.369 1.00 89.62 100 THR A O 1
ATOM 760 N N . ASP A 1 101 ? 15.129 15.402 -17.118 1.00 87.69 101 ASP A N 1
ATOM 761 C CA . ASP A 1 101 ? 14.010 15.241 -18.048 1.00 87.69 101 ASP A CA 1
ATOM 762 C C . ASP A 1 101 ? 13.810 13.755 -18.408 1.00 87.69 101 ASP A C 1
ATOM 764 O O . ASP A 1 101 ? 12.677 13.284 -18.498 1.00 87.69 101 ASP A O 1
ATOM 768 N N . THR A 1 102 ? 14.902 12.989 -18.505 1.00 89.88 102 THR A N 1
ATOM 769 C CA . THR A 1 102 ? 14.898 11.543 -18.791 1.00 89.88 102 THR A CA 1
ATOM 770 C C . THR A 1 102 ? 14.894 10.650 -17.544 1.00 89.88 102 THR A C 1
ATOM 772 O O . THR A 1 102 ? 14.895 9.427 -17.678 1.00 89.88 102 THR A O 1
ATOM 775 N N . LEU A 1 103 ? 14.840 11.212 -16.328 1.00 91.56 103 LEU A N 1
ATOM 776 C CA . LEU A 1 103 ? 14.989 10.458 -15.072 1.00 91.56 103 LEU A CA 1
ATOM 777 C C . LEU A 1 103 ? 13.990 9.296 -14.941 1.00 91.56 103 LEU A C 1
ATOM 779 O O . LEU A 1 103 ? 14.386 8.195 -14.567 1.00 91.56 103 LEU A O 1
ATOM 783 N N . ALA A 1 104 ? 12.725 9.505 -15.318 1.00 89.19 104 ALA A N 1
ATOM 784 C CA . ALA A 1 104 ? 11.703 8.454 -15.304 1.00 89.19 104 ALA A CA 1
ATOM 785 C C . ALA A 1 104 ? 12.009 7.305 -16.288 1.00 89.19 104 ALA A C 1
ATOM 787 O O . ALA A 1 104 ? 11.719 6.150 -15.994 1.00 89.19 104 ALA A O 1
ATOM 788 N N . VAL A 1 105 ? 12.638 7.603 -17.432 1.00 92.50 105 VAL A N 1
ATOM 789 C CA . VAL A 1 105 ? 13.084 6.595 -18.414 1.00 92.50 105 VAL A CA 1
ATOM 790 C C . VAL A 1 105 ? 14.223 5.765 -17.829 1.00 92.50 105 VAL A C 1
ATOM 792 O O . VAL A 1 105 ? 14.206 4.541 -17.907 1.00 92.50 105 VAL A O 1
ATOM 795 N N . CYS A 1 106 ? 15.196 6.433 -17.204 1.00 91.75 106 CYS A N 1
ATOM 796 C CA . CYS A 1 106 ? 16.332 5.786 -16.553 1.00 91.75 106 CYS A CA 1
ATOM 797 C C . CYS A 1 106 ? 15.894 4.897 -15.384 1.00 91.75 106 CYS A C 1
ATOM 799 O O . CYS A 1 106 ? 16.458 3.819 -15.208 1.00 91.75 106 CYS A O 1
ATOM 801 N N . GLN A 1 107 ? 14.892 5.327 -14.610 1.00 92.38 107 GLN A N 1
ATOM 802 C CA . GLN A 1 107 ? 14.311 4.512 -13.547 1.00 92.38 107 GLN A CA 1
ATOM 803 C C . GLN A 1 107 ? 13.610 3.283 -14.134 1.00 92.38 107 GLN A C 1
ATOM 805 O O . GLN A 1 107 ? 14.027 2.166 -13.846 1.00 92.38 107 GLN A O 1
ATOM 810 N N . ARG A 1 108 ? 12.675 3.480 -15.074 1.00 93.38 108 ARG A N 1
ATOM 811 C CA . ARG A 1 108 ? 11.947 2.384 -15.728 1.00 93.38 108 ARG A CA 1
ATOM 812 C C . ARG A 1 108 ? 12.868 1.362 -16.407 1.00 93.38 108 ARG A C 1
ATOM 814 O O . ARG A 1 108 ? 12.583 0.170 -16.384 1.00 93.38 108 ARG A O 1
ATOM 821 N N . HIS A 1 109 ? 13.980 1.812 -16.990 1.00 93.81 109 HIS A N 1
ATOM 822 C CA . HIS A 1 109 ? 15.004 0.935 -17.560 1.00 93.81 109 HIS A CA 1
ATOM 823 C C . HIS A 1 109 ? 15.677 0.049 -16.500 1.00 93.81 109 HIS A C 1
ATOM 825 O O . HIS A 1 109 ? 15.800 -1.151 -16.727 1.00 93.81 109 HIS A O 1
ATOM 831 N N . ARG A 1 110 ? 16.072 0.603 -15.344 1.00 93.94 110 ARG A N 1
ATOM 832 C CA . ARG A 1 110 ? 16.600 -0.191 -14.215 1.00 93.94 110 ARG A CA 1
ATOM 833 C C . ARG A 1 110 ? 15.550 -1.160 -13.684 1.00 93.94 110 ARG A C 1
ATOM 835 O O . ARG A 1 110 ? 15.856 -2.318 -13.432 1.00 93.94 110 ARG A O 1
ATOM 842 N N . ASP A 1 111 ? 14.304 -0.712 -13.579 1.00 94.31 111 ASP A N 1
ATOM 843 C CA . ASP A 1 111 ? 13.210 -1.546 -13.093 1.00 94.31 111 ASP A CA 1
ATOM 844 C C . ASP A 1 111 ? 12.978 -2.759 -14.013 1.00 94.31 111 ASP A C 1
ATOM 846 O O . ASP A 1 111 ? 12.915 -3.890 -13.539 1.00 94.31 111 ASP A O 1
ATOM 850 N N . GLU A 1 112 ? 12.939 -2.559 -15.335 1.00 94.50 112 GLU A N 1
ATOM 851 C CA . GLU A 1 112 ? 12.792 -3.639 -16.329 1.00 94.50 112 GLU A CA 1
ATOM 852 C C . GLU A 1 112 ? 14.015 -4.547 -16.470 1.00 94.50 112 GLU A C 1
ATOM 854 O O . GLU A 1 112 ? 13.883 -5.683 -16.927 1.00 94.50 112 GLU A O 1
ATOM 859 N N . ARG A 1 113 ? 15.203 -4.053 -16.122 1.00 94.19 113 ARG A N 1
ATOM 860 C CA . ARG A 1 113 ? 16.457 -4.801 -16.214 1.00 94.19 113 ARG A CA 1
ATOM 861 C C . ARG A 1 113 ? 16.729 -5.633 -14.961 1.00 94.19 113 ARG A C 1
ATOM 863 O O . ARG A 1 113 ? 17.137 -6.782 -15.086 1.00 94.19 113 ARG A O 1
ATOM 870 N N . ASP A 1 114 ? 16.509 -5.049 -13.785 1.00 93.56 114 ASP A N 1
ATOM 871 C CA . ASP A 1 114 ? 17.011 -5.573 -12.514 1.00 93.56 114 ASP A CA 1
ATOM 872 C C . ASP A 1 114 ? 15.863 -5.962 -11.557 1.00 93.56 114 ASP A C 1
ATOM 874 O O . ASP A 1 114 ? 15.873 -7.052 -10.988 1.00 93.56 114 ASP A O 1
ATOM 878 N N . VAL A 1 115 ? 14.838 -5.112 -11.394 1.00 94.81 115 VAL A N 1
ATOM 879 C CA . VAL A 1 115 ? 13.789 -5.287 -10.362 1.00 94.81 115 VAL A CA 1
ATOM 880 C C . VAL A 1 115 ? 12.700 -6.278 -10.784 1.00 94.81 115 VAL A C 1
ATOM 882 O O . VAL A 1 115 ? 12.317 -7.156 -10.011 1.00 94.81 115 VAL A O 1
ATOM 885 N N . ILE A 1 116 ? 12.191 -6.150 -12.010 1.00 94.81 116 ILE A N 1
ATOM 886 C CA . ILE A 1 116 ? 11.104 -6.985 -12.535 1.00 94.81 116 ILE A CA 1
ATOM 887 C C . ILE A 1 116 ? 11.551 -8.451 -12.703 1.00 94.81 116 ILE A C 1
ATOM 889 O O . ILE A 1 116 ? 10.833 -9.333 -12.226 1.00 94.81 116 ILE A O 1
ATOM 893 N N . PRO A 1 117 ? 12.737 -8.759 -13.277 1.00 95.12 117 PRO A N 1
ATOM 894 C CA . PRO A 1 117 ? 13.226 -10.138 -13.346 1.00 95.12 117 PRO A CA 1
ATOM 895 C C . PRO A 1 117 ? 13.466 -10.765 -11.967 1.00 95.12 117 PRO A C 1
ATOM 897 O O . PRO A 1 117 ? 13.186 -11.947 -11.784 1.00 95.12 117 PRO A O 1
ATOM 900 N N . LEU A 1 118 ? 13.924 -9.979 -10.985 1.00 94.19 118 LEU A N 1
ATOM 901 C CA . LEU A 1 118 ? 14.107 -10.449 -9.611 1.00 94.19 118 LEU A CA 1
ATOM 902 C C . LEU A 1 118 ? 12.771 -10.862 -8.973 1.00 94.19 118 LEU A C 1
ATOM 904 O O . LEU A 1 118 ? 12.680 -11.935 -8.382 1.00 94.19 118 LEU A O 1
ATOM 908 N N . GLY A 1 119 ? 11.716 -10.062 -9.142 1.00 94.44 119 GLY A N 1
ATOM 909 C CA . GLY A 1 119 ? 10.384 -10.429 -8.656 1.00 94.44 119 GLY A CA 1
ATOM 910 C C . GLY A 1 119 ? 9.795 -11.654 -9.356 1.00 94.44 119 GLY A C 1
ATOM 911 O O . GLY A 1 119 ? 9.183 -12.496 -8.701 1.00 94.44 119 GLY A O 1
ATOM 912 N N . GLN A 1 120 ? 10.066 -11.822 -10.655 1.00 94.62 120 GLN A N 1
ATOM 913 C CA . GLN A 1 120 ? 9.716 -13.045 -11.379 1.00 94.62 120 GLN A CA 1
ATOM 914 C C . GLN A 1 120 ? 10.437 -14.279 -10.803 1.00 94.62 120 GLN A C 1
ATOM 916 O O . GLN A 1 120 ? 9.826 -15.341 -10.701 1.00 94.62 120 GLN A O 1
ATOM 921 N N . MET A 1 121 ? 11.709 -14.157 -10.399 1.00 95.31 121 MET A N 1
ATOM 922 C CA . MET A 1 121 ? 12.452 -15.245 -9.742 1.00 95.31 121 MET A CA 1
ATOM 923 C C . MET A 1 121 ? 11.883 -15.604 -8.362 1.00 95.31 121 MET A C 1
ATOM 925 O O . MET A 1 121 ? 11.875 -16.779 -8.008 1.00 95.31 121 MET A O 1
ATOM 929 N N . TYR A 1 122 ? 11.373 -14.624 -7.610 1.00 93.50 122 TYR A N 1
ATOM 930 C CA . TYR A 1 122 ? 10.679 -14.853 -6.335 1.00 93.50 122 TYR A CA 1
ATOM 931 C C . TYR A 1 122 ? 9.212 -15.298 -6.485 1.00 93.50 122 TYR A C 1
ATOM 933 O O . TYR A 1 122 ? 8.547 -15.539 -5.481 1.00 93.50 122 TYR A O 1
ATOM 941 N N . GLY A 1 123 ? 8.696 -15.423 -7.713 1.00 94.12 123 GLY A N 1
ATOM 942 C CA . GLY A 1 123 ? 7.317 -15.848 -7.970 1.00 94.12 123 GLY A CA 1
ATOM 943 C C . GLY A 1 123 ? 6.252 -14.792 -7.653 1.00 94.12 123 GLY A C 1
ATOM 944 O O . GLY A 1 123 ? 5.085 -15.142 -7.486 1.00 94.12 123 GLY A O 1
ATOM 945 N N . TRP A 1 124 ? 6.621 -13.510 -7.566 1.00 95.19 124 TRP A N 1
ATOM 946 C CA . TRP A 1 124 ? 5.668 -12.418 -7.343 1.00 95.19 124 TRP A CA 1
ATOM 947 C C . TRP A 1 124 ? 4.722 -12.237 -8.547 1.00 95.19 124 TRP A C 1
ATOM 949 O O . TRP A 1 124 ? 5.108 -12.521 -9.687 1.00 95.19 124 TRP A O 1
ATOM 959 N N . PRO A 1 125 ? 3.474 -11.774 -8.330 1.00 94.62 125 PRO A N 1
ATOM 960 C CA . PRO A 1 125 ? 2.470 -11.707 -9.386 1.00 94.62 125 PRO A CA 1
ATOM 961 C C . PRO A 1 125 ? 2.888 -10.751 -10.509 1.00 94.62 125 PRO A C 1
ATOM 963 O O . PRO A 1 125 ? 3.137 -9.569 -10.290 1.00 94.62 125 PRO A O 1
ATOM 966 N N . MET A 1 126 ? 2.913 -11.269 -11.739 1.00 94.38 126 MET A N 1
ATOM 967 C CA . MET A 1 126 ? 3.255 -10.502 -12.946 1.00 94.38 126 MET A CA 1
ATOM 968 C C . MET A 1 126 ? 2.045 -9.791 -13.580 1.00 94.38 126 MET A C 1
ATOM 970 O O . MET A 1 126 ? 2.197 -9.039 -14.542 1.00 94.38 126 MET A O 1
ATOM 974 N N . SER A 1 127 ? 0.842 -10.033 -13.058 1.00 94.31 127 SER A N 1
ATOM 975 C CA . SER A 1 127 ? -0.418 -9.406 -13.461 1.00 94.31 127 SER A CA 1
ATOM 976 C C . SER A 1 127 ? -1.337 -9.255 -12.247 1.00 94.31 127 SER A C 1
ATOM 978 O O . SER A 1 127 ? -1.307 -10.081 -11.335 1.00 94.31 127 SER A O 1
ATOM 980 N N . LEU A 1 128 ? -2.159 -8.203 -12.238 1.00 93.94 128 LEU A N 1
ATOM 981 C CA . LEU A 1 128 ? -3.039 -7.868 -11.120 1.00 93.94 128 LEU A CA 1
ATOM 982 C C . LEU A 1 128 ? -4.474 -7.640 -11.614 1.00 93.94 128 LEU A C 1
ATOM 984 O O . LEU A 1 128 ? -4.758 -6.641 -12.271 1.00 93.94 128 LEU A O 1
ATOM 988 N N . ASP A 1 129 ? -5.397 -8.552 -11.292 1.00 95.56 129 ASP A N 1
ATOM 989 C CA . ASP A 1 129 ? -6.831 -8.331 -11.527 1.00 95.56 129 ASP A CA 1
ATOM 990 C C . ASP A 1 129 ? -7.446 -7.578 -10.337 1.00 95.56 129 ASP A C 1
ATOM 992 O O . ASP A 1 129 ? -7.847 -8.164 -9.328 1.00 95.56 129 ASP A O 1
ATOM 996 N N . LEU A 1 130 ? -7.565 -6.257 -10.485 1.00 94.12 130 LEU A N 1
ATOM 997 C CA . LEU A 1 130 ? -8.181 -5.370 -9.494 1.00 94.12 130 LEU A CA 1
ATOM 998 C C . LEU A 1 130 ? -9.654 -5.718 -9.197 1.00 94.12 130 LEU A C 1
ATOM 1000 O O . LEU A 1 130 ? -10.135 -5.445 -8.097 1.00 94.12 130 LEU A O 1
ATOM 1004 N N . LYS A 1 131 ? -10.391 -6.340 -10.131 1.00 95.19 131 LYS A N 1
ATOM 1005 C CA . LYS A 1 131 ? -11.787 -6.762 -9.911 1.00 95.19 131 LYS A CA 1
ATOM 1006 C C . LYS A 1 131 ? -11.841 -8.024 -9.060 1.00 95.19 131 LYS A C 1
ATOM 1008 O O . LYS A 1 131 ? -12.658 -8.094 -8.138 1.00 95.19 131 LYS A O 1
ATOM 1013 N N . GLN A 1 132 ? -10.979 -9.002 -9.339 1.00 95.00 132 GLN A N 1
ATOM 1014 C CA . GLN A 1 132 ? -10.840 -10.196 -8.502 1.00 95.00 132 GLN A CA 1
ATOM 1015 C C . GLN A 1 132 ? -10.338 -9.824 -7.102 1.00 95.00 132 GLN A C 1
ATOM 1017 O O . GLN A 1 132 ? -10.909 -10.282 -6.113 1.00 95.00 132 GLN A O 1
ATOM 1022 N N . LEU A 1 133 ? -9.343 -8.938 -7.009 1.00 95.25 133 LEU A N 1
ATOM 1023 C CA . LEU A 1 133 ? -8.803 -8.456 -5.740 1.00 95.25 133 LEU A CA 1
ATOM 1024 C C . LEU A 1 133 ? -9.852 -7.679 -4.926 1.00 95.25 133 LEU A C 1
ATOM 1026 O O . LEU A 1 133 ? -10.030 -7.977 -3.746 1.00 95.25 133 LEU A O 1
ATOM 1030 N N . ARG A 1 134 ? -10.634 -6.779 -5.552 1.00 95.56 134 ARG A N 1
ATOM 1031 C CA . ARG A 1 134 ? -11.767 -6.105 -4.884 1.00 95.56 134 ARG A CA 1
ATOM 1032 C C . ARG A 1 134 ? -12.742 -7.126 -4.305 1.00 95.56 134 ARG A C 1
ATOM 1034 O O . ARG A 1 134 ? -13.048 -7.057 -3.121 1.00 95.56 134 ARG A O 1
ATOM 1041 N N . ARG A 1 135 ? -13.180 -8.101 -5.114 1.00 94.50 135 ARG A N 1
ATOM 1042 C CA . ARG A 1 135 ? -14.083 -9.178 -4.667 1.00 94.50 135 ARG A CA 1
ATOM 1043 C C . ARG A 1 135 ? -13.483 -9.975 -3.513 1.00 94.50 135 ARG A C 1
ATOM 1045 O O . ARG A 1 135 ? -14.204 -10.295 -2.577 1.00 94.50 135 ARG A O 1
ATOM 1052 N N . ARG A 1 136 ? -12.187 -10.289 -3.545 1.00 94.44 136 ARG A N 1
ATOM 1053 C CA . ARG A 1 136 ? -11.511 -11.010 -2.460 1.00 94.44 136 ARG A CA 1
ATOM 1054 C C . ARG A 1 136 ? -11.521 -10.225 -1.149 1.00 94.44 136 ARG A C 1
ATOM 1056 O O . ARG A 1 136 ? -11.770 -10.830 -0.113 1.00 94.44 136 ARG A O 1
ATOM 1063 N N . VAL A 1 137 ? -11.313 -8.911 -1.168 1.00 94.88 137 VAL A N 1
ATOM 1064 C CA . VAL A 1 137 ? -11.398 -8.109 0.064 1.00 94.88 137 VAL A CA 1
ATOM 1065 C C . VAL A 1 137 ? -12.848 -7.985 0.547 1.00 94.88 137 VAL A C 1
ATOM 1067 O O . VAL A 1 137 ? -13.104 -8.173 1.733 1.00 94.88 137 VAL A O 1
ATOM 1070 N N . THR A 1 138 ? -13.803 -7.719 -0.352 1.00 92.38 138 THR A N 1
ATOM 1071 C CA . THR A 1 138 ? -15.184 -7.346 0.018 1.00 92.38 138 THR A CA 1
ATOM 1072 C C . THR A 1 138 ? -16.198 -8.492 0.088 1.00 92.38 138 THR A C 1
ATOM 1074 O O . THR A 1 138 ? -17.350 -8.253 0.447 1.00 92.38 138 THR A O 1
ATOM 1077 N N . SER A 1 139 ? -15.835 -9.732 -0.260 1.00 90.88 139 SER A N 1
ATOM 1078 C CA . SER A 1 139 ? -16.787 -10.855 -0.218 1.00 90.88 139 SER A CA 1
ATOM 1079 C C . SER A 1 139 ? -17.233 -11.157 1.220 1.00 90.88 139 SER A C 1
ATOM 1081 O O . SER A 1 139 ? -16.372 -11.378 2.073 1.00 90.88 139 SER A O 1
ATOM 1083 N N . PRO A 1 140 ? -18.546 -11.288 1.495 1.00 76.19 140 PRO A N 1
ATOM 1084 C CA . PRO A 1 140 ? -19.081 -11.395 2.859 1.00 76.19 140 PRO A CA 1
ATOM 1085 C C . PRO A 1 140 ? -18.677 -12.673 3.618 1.00 76.19 140 PRO A C 1
ATOM 1087 O O . PRO A 1 140 ? -18.861 -12.753 4.828 1.00 76.19 140 PRO A O 1
ATOM 1090 N N . GLY A 1 141 ? -18.111 -13.676 2.935 1.00 76.25 141 GLY A N 1
ATOM 1091 C CA . GLY A 1 141 ? -17.537 -14.865 3.574 1.00 76.25 141 GLY A CA 1
ATOM 1092 C C . GLY A 1 141 ? -16.086 -14.703 4.048 1.00 76.25 141 GLY A C 1
ATOM 1093 O O . GLY A 1 141 ? -15.620 -15.502 4.861 1.00 76.25 141 GLY A O 1
ATOM 1094 N N . ASN A 1 142 ? -15.354 -13.691 3.572 1.00 82.75 142 ASN A N 1
ATOM 1095 C CA . ASN A 1 142 ? -13.912 -13.595 3.800 1.00 82.75 142 ASN A CA 1
ATOM 1096 C C . ASN A 1 142 ? -13.571 -13.022 5.185 1.00 82.75 142 ASN A C 1
ATOM 1098 O O . ASN A 1 142 ? -14.423 -12.493 5.906 1.00 82.75 142 ASN A O 1
ATOM 1102 N N . ARG A 1 143 ? -12.320 -13.229 5.612 1.00 91.69 143 ARG A N 1
ATOM 1103 C CA . ARG A 1 143 ? -11.864 -12.881 6.968 1.00 91.69 143 ARG A CA 1
ATOM 1104 C C . ARG A 1 143 ? -11.409 -11.430 7.118 1.00 91.69 143 ARG A C 1
ATOM 1106 O O . ARG A 1 143 ? -11.524 -10.890 8.208 1.00 91.69 143 ARG A O 1
ATOM 1113 N N . TYR A 1 144 ? -10.959 -10.800 6.032 1.00 94.38 144 TYR A N 1
ATOM 1114 C CA . TYR A 1 144 ? -10.244 -9.521 6.073 1.00 94.38 144 TYR A CA 1
ATOM 1115 C C . TYR A 1 144 ? -11.018 -8.408 6.785 1.00 94.38 144 TYR A C 1
ATOM 1117 O O . TYR A 1 144 ? -10.561 -7.943 7.819 1.00 94.38 144 TYR A O 1
ATOM 1125 N N . LEU A 1 145 ? -12.202 -8.022 6.291 1.00 92.12 145 LEU A N 1
ATOM 1126 C CA . LEU A 1 145 ? -12.965 -6.917 6.891 1.00 92.12 145 LEU A CA 1
ATOM 1127 C C . LEU A 1 145 ? -13.343 -7.195 8.356 1.00 92.12 145 LEU A C 1
ATOM 1129 O O . LEU A 1 145 ? -13.228 -6.297 9.177 1.00 92.12 145 LEU A O 1
ATOM 1133 N N . ARG A 1 146 ? -13.664 -8.445 8.715 1.00 91.56 146 ARG A N 1
ATOM 1134 C CA . ARG A 1 146 ? -13.955 -8.837 10.107 1.00 91.56 146 ARG A CA 1
ATOM 1135 C C . ARG A 1 146 ? -12.740 -8.692 11.034 1.00 91.56 146 ARG A C 1
ATOM 1137 O O . ARG A 1 146 ? -12.875 -8.177 12.134 1.00 91.56 146 ARG A O 1
ATOM 1144 N N . LEU A 1 147 ? -11.547 -9.077 10.579 1.00 93.31 147 LEU A N 1
ATOM 1145 C CA . LEU A 1 147 ? -10.311 -8.881 11.351 1.00 93.31 147 LEU A CA 1
ATOM 1146 C C . LEU A 1 147 ? -9.927 -7.392 11.453 1.00 93.31 147 LEU A C 1
ATOM 1148 O O . LEU A 1 147 ? -9.431 -6.945 12.483 1.00 93.31 147 LEU A O 1
ATOM 1152 N N . LEU A 1 148 ? -10.214 -6.593 10.421 1.00 94.69 148 LEU A N 1
ATOM 1153 C CA . LEU A 1 148 ? -10.056 -5.137 10.485 1.00 94.69 148 LEU A CA 1
ATOM 1154 C C . LEU A 1 148 ? -11.058 -4.481 11.450 1.00 94.69 148 LEU A C 1
ATOM 1156 O O . LEU A 1 148 ? -10.699 -3.535 12.148 1.00 94.69 148 LEU A O 1
ATOM 1160 N N . GLU A 1 149 ? -12.286 -4.994 11.542 1.00 93.31 149 GLU A N 1
ATOM 1161 C CA . GLU A 1 149 ? -13.277 -4.568 12.538 1.00 93.31 149 GLU A CA 1
ATOM 1162 C C . GLU A 1 149 ? -12.780 -4.819 13.968 1.00 93.31 149 GLU A C 1
ATOM 1164 O O . GLU A 1 149 ? -12.887 -3.921 14.807 1.00 93.31 149 GLU A O 1
ATOM 1169 N N . ASP A 1 150 ? -12.144 -5.965 14.236 1.00 93.50 150 ASP A N 1
ATOM 1170 C CA . ASP A 1 150 ? -11.510 -6.241 15.532 1.00 93.50 150 ASP A CA 1
ATOM 1171 C C . ASP A 1 150 ? -10.425 -5.203 15.873 1.00 93.50 150 ASP A C 1
ATOM 1173 O O . ASP A 1 150 ? -10.371 -4.725 17.011 1.00 93.50 150 ASP A O 1
ATOM 1177 N N . PHE A 1 151 ? -9.619 -4.762 14.898 1.00 94.62 151 PHE A N 1
ATOM 1178 C CA . PHE A 1 151 ? -8.649 -3.676 15.095 1.00 94.62 151 PHE A CA 1
ATOM 1179 C C . PHE A 1 151 ? -9.302 -2.297 15.300 1.00 94.62 151 PHE A C 1
ATOM 1181 O O . PHE A 1 151 ? -8.740 -1.458 16.001 1.00 94.62 151 PHE A O 1
ATOM 1188 N N . ILE A 1 152 ? -10.501 -2.039 14.766 1.00 94.00 152 ILE A N 1
ATOM 1189 C CA . ILE A 1 152 ? -11.260 -0.805 15.056 1.00 94.00 152 ILE A CA 1
ATOM 1190 C C . ILE A 1 152 ? -11.845 -0.850 16.478 1.00 94.00 152 ILE A C 1
ATOM 1192 O O . ILE A 1 152 ? -11.849 0.154 17.202 1.00 94.00 152 ILE A O 1
ATOM 1196 N N . VAL A 1 153 ? -12.334 -2.014 16.921 1.00 92.62 153 VAL A N 1
ATOM 1197 C CA . VAL A 1 153 ? -12.903 -2.183 18.266 1.00 92.62 153 VAL A CA 1
ATOM 1198 C C . VAL A 1 153 ? -11.808 -2.181 19.339 1.00 92.62 153 VAL A C 1
ATOM 1200 O O . VAL A 1 153 ? -12.006 -1.530 20.376 1.00 92.62 153 VAL A O 1
ATOM 1203 N N . TYR A 1 154 ? -10.671 -2.832 19.069 1.00 93.94 154 TYR A N 1
ATOM 1204 C CA . TYR A 1 154 ? -9.515 -3.002 19.954 1.00 93.94 154 TYR A CA 1
ATOM 1205 C C . TYR A 1 154 ? -8.182 -2.609 19.269 1.00 93.94 154 TYR A C 1
ATOM 1207 O O . TYR A 1 154 ? -7.340 -3.474 19.018 1.00 93.94 154 TYR A O 1
ATOM 1215 N N . PRO A 1 155 ? -7.912 -1.305 19.038 1.00 94.00 155 PRO A N 1
ATOM 1216 C CA . PRO A 1 155 ? -6.707 -0.841 18.335 1.00 94.00 155 PRO A CA 1
ATOM 1217 C C . PRO A 1 155 ? -5.378 -1.403 18.849 1.00 94.00 155 PRO A C 1
ATOM 1219 O O . PRO A 1 155 ? -4.481 -1.686 18.063 1.00 94.00 155 PRO A O 1
ATOM 1222 N N . ASN A 1 156 ? -5.249 -1.629 20.161 1.00 93.88 156 ASN A N 1
ATOM 1223 C CA . ASN A 1 156 ? -4.014 -2.147 20.757 1.00 93.88 156 ASN A CA 1
ATOM 1224 C C . ASN A 1 156 ? -3.666 -3.592 20.341 1.00 93.88 156 ASN A C 1
ATOM 1226 O O . ASN A 1 156 ? -2.551 -4.018 20.622 1.00 93.88 156 ASN A O 1
ATOM 1230 N N . HIS A 1 157 ? -4.565 -4.345 19.694 1.00 93.69 157 HIS A N 1
ATOM 1231 C CA . HIS A 1 157 ? -4.235 -5.670 19.148 1.00 93.69 157 HIS A CA 1
ATOM 1232 C C . HIS A 1 157 ? -3.370 -5.588 17.879 1.00 93.69 157 HIS A C 1
ATOM 1234 O O . HIS A 1 157 ? -2.652 -6.535 17.580 1.00 93.69 157 HIS A O 1
ATOM 1240 N N . SER A 1 158 ? -3.401 -4.460 17.162 1.00 94.56 158 SER A N 1
ATOM 1241 C CA . SER A 1 158 ? -2.568 -4.242 15.979 1.00 94.56 158 SER A CA 1
ATOM 1242 C C . SER A 1 158 ? -1.156 -3.793 16.369 1.00 94.56 158 SER A C 1
ATOM 1244 O O . SER A 1 158 ? -0.972 -2.781 17.056 1.00 94.56 158 SER A O 1
ATOM 1246 N N . THR A 1 159 ? -0.139 -4.500 15.874 1.00 93.25 159 THR A N 1
ATOM 1247 C CA . THR A 1 159 ? 1.274 -4.097 16.002 1.00 93.25 159 THR A CA 1
ATOM 1248 C C . THR A 1 159 ? 1.546 -2.790 15.251 1.00 93.25 159 THR A C 1
ATOM 1250 O O . THR A 1 159 ? 2.294 -1.935 15.737 1.00 93.25 159 THR A O 1
ATOM 1253 N N . TRP A 1 160 ? 0.876 -2.580 14.115 1.00 93.94 160 TRP A N 1
ATOM 1254 C CA . TRP A 1 160 ? 0.916 -1.340 13.342 1.00 93.94 160 TRP A CA 1
ATOM 1255 C C . TRP A 1 160 ? 0.364 -0.155 14.132 1.00 93.94 160 TRP A C 1
ATOM 1257 O O . TRP A 1 160 ? 1.021 0.886 14.197 1.00 93.94 160 TRP A O 1
ATOM 1267 N N . PHE A 1 161 ? -0.772 -0.318 14.822 1.00 95.00 161 PHE A N 1
ATOM 1268 C CA . PHE A 1 161 ? -1.291 0.732 15.702 1.00 95.00 161 PHE A CA 1
ATOM 1269 C C . PHE A 1 161 ? -0.315 1.065 16.831 1.00 95.00 161 PHE A C 1
ATOM 1271 O O . PHE A 1 161 ? -0.056 2.243 17.072 1.00 95.00 161 PHE A O 1
ATOM 1278 N N . GLN A 1 162 ? 0.274 0.062 17.492 1.00 94.38 162 GLN A N 1
ATOM 1279 C CA . GLN A 1 162 ? 1.267 0.291 18.548 1.00 94.38 162 GLN A CA 1
ATOM 1280 C C . GLN A 1 162 ? 2.488 1.074 18.023 1.00 94.38 162 GLN A C 1
ATOM 1282 O O . GLN A 1 162 ? 2.899 2.063 18.639 1.00 94.38 162 GLN A O 1
ATOM 1287 N N . ARG A 1 163 ? 3.032 0.694 16.855 1.00 92.00 163 ARG A N 1
ATOM 1288 C CA . ARG A 1 163 ? 4.155 1.386 16.188 1.00 92.00 163 ARG A CA 1
ATOM 1289 C C . ARG A 1 163 ? 3.802 2.824 15.796 1.00 92.00 163 ARG A C 1
ATOM 1291 O O . ARG A 1 163 ? 4.571 3.744 16.083 1.00 92.00 163 ARG A O 1
ATOM 1298 N N . ALA A 1 164 ? 2.647 3.035 15.167 1.00 91.00 164 ALA A N 1
ATOM 1299 C CA . ALA A 1 164 ? 2.163 4.351 14.750 1.00 91.00 164 ALA A CA 1
ATOM 1300 C C . ALA A 1 164 ? 1.894 5.272 15.954 1.00 91.00 164 ALA A C 1
ATOM 1302 O O . ALA A 1 164 ? 2.318 6.431 15.973 1.00 91.00 164 ALA A O 1
ATOM 1303 N N . ARG A 1 165 ? 1.268 4.732 17.005 1.00 92.00 165 ARG A N 1
ATOM 1304 C CA . ARG A 1 165 ? 1.023 5.417 18.275 1.00 92.00 165 ARG A CA 1
ATOM 1305 C C . ARG A 1 165 ? 2.323 5.844 18.950 1.00 92.00 165 ARG A C 1
ATOM 1307 O O . ARG A 1 165 ? 2.478 7.030 19.227 1.00 92.00 165 ARG A O 1
ATOM 1314 N N . THR A 1 166 ? 3.262 4.917 19.138 1.00 91.38 166 THR A N 1
ATOM 1315 C CA . THR A 1 166 ? 4.562 5.195 19.775 1.00 91.38 166 THR A CA 1
ATOM 1316 C C . THR A 1 166 ? 5.304 6.297 19.022 1.00 91.38 166 THR A C 1
ATOM 1318 O O . THR A 1 166 ? 5.781 7.248 19.633 1.00 91.38 166 THR A O 1
ATOM 1321 N N . ARG A 1 167 ? 5.323 6.242 17.683 1.00 87.75 167 ARG A N 1
ATOM 1322 C CA . ARG A 1 167 ? 5.942 7.274 16.835 1.00 87.75 167 ARG A CA 1
ATOM 1323 C C . ARG A 1 167 ? 5.273 8.642 16.965 1.00 87.75 167 ARG A C 1
ATOM 1325 O O . ARG A 1 167 ? 5.951 9.668 16.945 1.00 87.75 167 ARG A O 1
ATOM 1332 N N . ARG A 1 168 ? 3.945 8.690 17.101 1.00 86.69 168 ARG A N 1
ATOM 1333 C CA . ARG A 1 168 ? 3.228 9.955 17.314 1.00 86.69 168 ARG A CA 1
ATOM 1334 C C . ARG A 1 168 ? 3.404 10.496 18.733 1.00 86.69 168 ARG A C 1
ATOM 1336 O O . ARG A 1 168 ? 3.402 11.711 18.908 1.00 86.69 168 ARG A O 1
ATOM 1343 N N . GLU A 1 169 ? 3.598 9.629 19.721 1.00 88.31 169 GLU A N 1
ATOM 1344 C CA . GLU A 1 169 ? 3.923 10.010 21.099 1.00 88.31 169 GLU A CA 1
ATOM 1345 C C . GLU A 1 169 ? 5.370 10.539 21.216 1.00 88.31 169 GLU A C 1
ATOM 1347 O O . GLU A 1 169 ? 5.570 11.587 21.827 1.00 88.31 169 GLU A O 1
ATOM 1352 N N . THR A 1 170 ? 6.362 9.916 20.562 1.00 87.25 170 THR A N 1
ATOM 1353 C CA . THR A 1 170 ? 7.767 10.381 20.575 1.00 87.25 170 THR A CA 1
ATOM 1354 C C . THR A 1 170 ? 7.998 11.644 19.742 1.00 87.25 170 THR A C 1
ATOM 1356 O O . THR A 1 170 ? 8.658 12.579 20.195 1.00 87.25 170 THR A O 1
ATOM 1359 N N . THR A 1 171 ? 7.443 11.709 18.529 1.00 83.69 171 THR A N 1
ATOM 1360 C CA . THR A 1 171 ? 7.665 12.824 17.590 1.00 83.69 171 THR A CA 1
ATOM 1361 C C . THR A 1 171 ? 6.631 13.954 17.766 1.00 83.69 171 THR A C 1
ATOM 1363 O O . THR A 1 171 ? 6.799 15.073 17.262 1.00 83.69 171 THR A O 1
ATOM 1366 N N . GLY A 1 172 ? 5.546 13.702 18.504 1.00 80.00 172 GLY A N 1
ATOM 1367 C CA . GLY A 1 172 ? 4.467 14.655 18.753 1.00 80.00 172 GLY A CA 1
ATOM 1368 C C . GLY A 1 172 ? 3.806 15.149 17.462 1.00 80.00 172 GLY A C 1
ATOM 1369 O O . GLY A 1 172 ? 3.717 14.445 16.455 1.00 80.00 172 GLY A O 1
ATOM 1370 N N . LYS A 1 173 ? 3.395 16.424 17.439 1.00 71.62 173 LYS A N 1
ATOM 1371 C CA . LYS A 1 173 ? 2.792 17.056 16.244 1.00 71.62 173 LYS A CA 1
ATOM 1372 C C . LYS A 1 173 ? 3.719 17.093 15.018 1.00 71.62 173 LYS A C 1
ATOM 1374 O O . LYS A 1 173 ? 3.230 17.312 13.914 1.00 71.62 173 LYS A O 1
ATOM 1379 N N . LYS A 1 174 ? 5.033 16.871 15.178 1.00 75.38 174 LYS A N 1
ATOM 1380 C CA . LYS A 1 174 ? 5.970 16.771 14.047 1.00 75.38 174 LYS A CA 1
ATOM 1381 C C . LYS A 1 174 ? 5.847 15.435 13.297 1.00 75.38 174 LYS A C 1
ATOM 1383 O O . LYS A 1 174 ? 6.325 15.364 12.173 1.00 75.38 174 LYS A O 1
ATOM 1388 N N . ALA A 1 175 ? 5.176 14.419 13.853 1.00 68.75 175 ALA A N 1
ATOM 1389 C CA . ALA A 1 175 ? 4.934 13.141 13.172 1.00 68.75 175 ALA A CA 1
ATOM 1390 C C . ALA A 1 175 ? 4.153 13.321 11.856 1.00 68.75 175 ALA A C 1
ATOM 1392 O O . ALA A 1 175 ? 4.438 12.662 10.862 1.00 68.75 175 ALA A O 1
ATOM 1393 N N . SER A 1 176 ? 3.219 14.278 11.821 1.00 68.31 176 SER A N 1
ATOM 1394 C CA . SER A 1 176 ? 2.443 14.625 10.622 1.00 68.31 176 SER A CA 1
ATOM 1395 C C . SER A 1 176 ? 3.143 15.667 9.726 1.00 68.31 176 SER A C 1
ATOM 1397 O O . SER A 1 176 ? 2.518 16.216 8.822 1.00 68.31 176 SER A O 1
ATOM 1399 N N . ALA A 1 177 ? 4.427 15.977 9.960 1.00 77.12 177 ALA A N 1
ATOM 1400 C CA . ALA A 1 177 ? 5.216 16.817 9.059 1.00 77.12 177 ALA A CA 1
ATOM 1401 C C . ALA A 1 177 ? 5.677 16.017 7.830 1.00 77.12 177 ALA A C 1
ATOM 1403 O O . ALA A 1 177 ? 5.999 14.834 7.932 1.00 77.12 177 ALA A O 1
ATOM 1404 N N . SER A 1 178 ? 5.789 16.677 6.675 1.00 74.19 178 SER A N 1
ATOM 1405 C CA . SER A 1 178 ? 6.094 16.027 5.388 1.00 74.19 178 SER A CA 1
ATOM 1406 C C . SER A 1 178 ? 7.378 15.186 5.386 1.00 74.19 178 SER A C 1
ATOM 1408 O O . SER A 1 178 ? 7.420 14.153 4.728 1.00 74.19 178 SER A O 1
ATOM 1410 N N . ALA A 1 179 ? 8.405 15.579 6.147 1.00 77.31 179 ALA A N 1
ATOM 1411 C CA . ALA A 1 179 ? 9.640 14.802 6.287 1.00 77.31 179 ALA A CA 1
ATOM 1412 C C . ALA A 1 179 ? 9.412 13.446 6.987 1.00 77.31 179 ALA A C 1
ATOM 1414 O O . ALA A 1 179 ? 9.894 12.421 6.518 1.00 77.31 179 ALA A O 1
ATOM 1415 N N . GLN A 1 180 ? 8.625 13.427 8.066 1.00 78.81 180 GLN A N 1
ATOM 1416 C CA . GLN A 1 180 ? 8.278 12.210 8.812 1.00 78.81 180 GLN A CA 1
ATOM 1417 C C . GLN A 1 180 ? 7.272 11.337 8.049 1.00 78.81 180 GLN A C 1
ATOM 1419 O O . GLN A 1 180 ? 7.331 10.109 8.099 1.00 78.81 180 GLN A O 1
ATOM 1424 N N . GLN A 1 181 ? 6.390 11.962 7.265 1.00 75.75 181 GLN A N 1
ATOM 1425 C CA . GLN A 1 181 ? 5.523 11.256 6.322 1.00 75.75 181 GLN A CA 1
ATOM 1426 C C . GLN A 1 181 ? 6.316 10.581 5.190 1.00 75.75 181 GLN A C 1
ATOM 1428 O O . GLN A 1 181 ? 5.922 9.508 4.742 1.00 75.75 181 GLN A O 1
ATOM 1433 N N . LEU A 1 182 ? 7.428 11.174 4.742 1.00 78.06 182 LEU A N 1
ATOM 1434 C CA . LEU A 1 182 ? 8.309 10.566 3.742 1.00 78.06 182 LEU A CA 1
ATOM 1435 C C . LEU A 1 182 ? 9.112 9.392 4.326 1.00 78.06 182 LEU A C 1
ATOM 1437 O O . LEU A 1 182 ? 9.248 8.365 3.675 1.00 78.06 182 LEU A O 1
ATOM 1441 N N . GLU A 1 183 ? 9.585 9.508 5.567 1.00 77.62 183 GLU A N 1
ATOM 1442 C CA . GLU A 1 183 ? 10.283 8.426 6.278 1.00 77.62 183 GLU A CA 1
ATOM 1443 C C . GLU A 1 183 ? 9.365 7.209 6.521 1.00 77.62 183 GLU A C 1
ATOM 1445 O O . GLU A 1 183 ? 9.726 6.075 6.218 1.00 77.62 183 GLU A O 1
ATOM 1450 N N . THR A 1 184 ? 8.120 7.453 6.942 1.00 75.88 184 THR A N 1
ATOM 1451 C CA . THR A 1 184 ? 7.049 6.437 7.075 1.00 75.88 184 THR A CA 1
ATOM 1452 C C . THR A 1 184 ? 6.399 6.032 5.745 1.00 75.88 184 THR A C 1
ATOM 1454 O O . THR A 1 184 ? 5.381 5.336 5.741 1.00 75.88 184 THR A O 1
ATOM 1457 N N . PHE A 1 185 ? 6.898 6.494 4.593 1.00 78.56 185 PHE A N 1
ATOM 1458 C CA . PHE A 1 185 ? 6.259 6.191 3.308 1.00 78.56 185 PHE A CA 1
ATOM 1459 C C . PHE A 1 185 ? 6.379 4.707 2.957 1.00 78.56 185 PHE A C 1
ATOM 1461 O O . PHE A 1 185 ? 5.393 4.097 2.558 1.00 78.56 185 PHE A O 1
ATOM 1468 N N . HIS A 1 186 ? 7.559 4.119 3.167 1.00 75.31 186 HIS A N 1
ATOM 1469 C CA . HIS A 1 186 ? 7.833 2.708 2.885 1.00 75.31 186 HIS A CA 1
ATOM 1470 C C . HIS A 1 186 ? 6.960 1.760 3.715 1.00 75.31 186 HIS A C 1
ATOM 1472 O O . HIS A 1 186 ? 6.418 0.795 3.189 1.00 75.31 186 HIS A O 1
ATOM 1478 N N . GLU A 1 187 ? 6.736 2.065 4.992 1.00 77.38 187 GLU A N 1
ATOM 1479 C CA . GLU A 1 187 ? 5.885 1.256 5.878 1.00 77.38 187 GLU A CA 1
ATOM 1480 C C . GLU A 1 187 ? 4.418 1.183 5.414 1.00 77.38 187 GLU A C 1
ATOM 1482 O O . GLU A 1 187 ? 3.734 0.212 5.715 1.00 77.38 187 GLU A O 1
ATOM 1487 N N . ARG A 1 188 ? 3.939 2.171 4.646 1.00 80.19 188 ARG A N 1
ATOM 1488 C CA . ARG A 1 188 ? 2.541 2.279 4.184 1.00 80.19 188 ARG A CA 1
ATOM 1489 C C . ARG A 1 188 ? 2.300 1.756 2.765 1.00 80.19 188 ARG A C 1
ATOM 1491 O O . ARG A 1 188 ? 1.227 1.964 2.201 1.00 80.19 188 ARG A O 1
ATOM 1498 N N . GLN A 1 189 ? 3.303 1.124 2.158 1.00 86.56 189 GLN A N 1
ATOM 1499 C CA . GLN A 1 189 ? 3.176 0.544 0.822 1.00 86.56 189 GLN A CA 1
ATOM 1500 C C . GLN A 1 189 ? 2.421 -0.793 0.857 1.00 86.56 189 GLN A C 1
ATOM 1502 O O . GLN A 1 189 ? 2.055 -1.318 1.906 1.00 86.56 189 GLN A O 1
ATOM 1507 N N . THR A 1 190 ? 2.181 -1.362 -0.316 1.00 94.00 190 THR A N 1
ATOM 1508 C CA . THR A 1 190 ? 1.366 -2.571 -0.514 1.00 94.00 190 THR A CA 1
ATOM 1509 C C . THR A 1 190 ? 2.186 -3.779 -0.982 1.00 94.00 190 THR A C 1
ATOM 1511 O O . THR A 1 190 ? 1.633 -4.746 -1.506 1.00 94.00 190 THR A O 1
ATOM 1514 N N . GLY A 1 191 ? 3.514 -3.725 -0.831 1.00 94.88 191 GLY A N 1
ATOM 1515 C CA . GLY A 1 191 ? 4.426 -4.735 -1.369 1.00 94.88 191 GLY A CA 1
ATOM 1516 C C . GLY A 1 191 ? 4.268 -4.891 -2.882 1.00 94.88 191 GLY A C 1
ATOM 1517 O O . GLY A 1 191 ? 4.153 -3.897 -3.600 1.00 94.88 191 GLY A O 1
ATOM 1518 N N . TYR A 1 192 ? 4.218 -6.132 -3.370 1.00 96.75 192 TYR A N 1
ATOM 1519 C CA . TYR A 1 192 ? 4.065 -6.440 -4.794 1.00 96.75 192 TYR A CA 1
ATOM 1520 C C . TYR A 1 192 ? 2.746 -5.967 -5.420 1.00 96.75 192 TYR A C 1
ATOM 1522 O O . TYR A 1 192 ? 2.662 -5.968 -6.642 1.00 96.75 192 TYR A O 1
ATOM 1530 N N . TYR A 1 193 ? 1.729 -5.551 -4.653 1.00 96.69 193 TYR A N 1
ATOM 1531 C CA . TYR A 1 193 ? 0.487 -5.017 -5.233 1.00 96.69 193 TYR A CA 1
ATOM 1532 C C . TYR A 1 193 ? 0.631 -3.583 -5.781 1.00 96.69 193 TYR A C 1
ATOM 1534 O O . TYR A 1 193 ? -0.225 -3.130 -6.541 1.00 96.69 193 TYR A O 1
ATOM 1542 N N . GLY A 1 194 ? 1.701 -2.867 -5.417 1.00 94.56 194 GLY A N 1
ATOM 1543 C CA . GLY A 1 194 ? 2.029 -1.548 -5.963 1.00 94.56 194 GLY A CA 1
ATOM 1544 C C . GLY A 1 194 ? 1.001 -0.442 -5.701 1.00 94.56 194 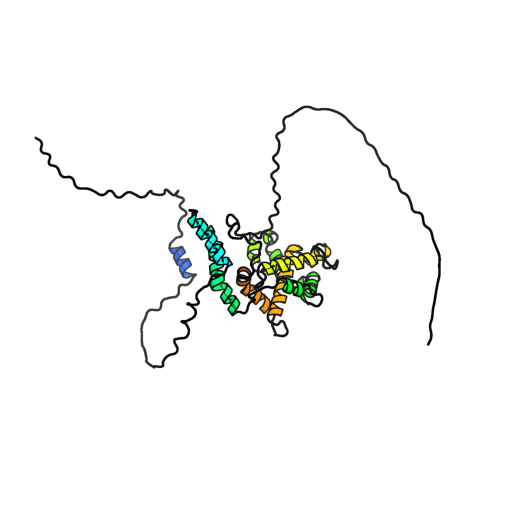GLY A C 1
ATOM 1545 O O . GLY A 1 194 ? 0.078 -0.566 -4.891 1.00 94.56 194 GLY A O 1
ATOM 1546 N N . GLU A 1 195 ? 1.165 0.674 -6.407 1.00 93.00 195 GLU A N 1
ATOM 1547 C CA . GLU A 1 195 ? 0.308 1.855 -6.259 1.00 93.00 195 GLU A CA 1
ATOM 1548 C C . GLU A 1 195 ? -1.153 1.556 -6.634 1.00 93.00 195 GLU A C 1
ATOM 1550 O O . GLU A 1 195 ? -2.060 2.031 -5.957 1.00 93.00 195 GLU A O 1
ATOM 1555 N N . GLN A 1 196 ? -1.398 0.700 -7.635 1.00 94.75 196 GLN A N 1
ATOM 1556 C CA . GLN A 1 196 ? -2.760 0.268 -7.994 1.00 94.75 196 GLN A CA 1
ATOM 1557 C C . GLN A 1 196 ? -3.443 -0.511 -6.861 1.00 94.75 196 GLN A C 1
ATOM 1559 O O . GLN A 1 196 ? -4.628 -0.312 -6.589 1.00 94.75 196 GLN A O 1
ATOM 1564 N N . GLY A 1 197 ? -2.695 -1.376 -6.167 1.00 95.50 197 GLY A N 1
ATOM 1565 C CA . GLY A 1 197 ? -3.167 -2.026 -4.949 1.00 95.50 197 GLY A CA 1
ATOM 1566 C C . GLY A 1 197 ? -3.455 -1.020 -3.837 1.00 95.50 197 GLY A C 1
ATOM 1567 O O . GLY A 1 197 ? -4.480 -1.129 -3.172 1.00 95.50 197 GLY A O 1
ATOM 1568 N N . TRP A 1 198 ? -2.592 -0.012 -3.664 1.00 94.62 198 TRP A N 1
ATOM 1569 C CA . TRP A 1 198 ? -2.770 1.026 -2.644 1.00 94.62 198 TRP A CA 1
ATOM 1570 C C . TRP A 1 198 ? -4.059 1.819 -2.867 1.00 94.62 198 TRP A C 1
ATOM 1572 O O . TRP A 1 198 ? -4.872 1.923 -1.950 1.00 94.62 198 TRP A O 1
ATOM 1582 N N . GLU A 1 199 ? -4.292 2.296 -4.094 1.00 94.06 199 GLU A N 1
ATOM 1583 C CA . GLU A 1 199 ? -5.522 3.005 -4.468 1.00 94.06 199 GLU A CA 1
ATOM 1584 C C . GLU A 1 199 ? -6.764 2.137 -4.228 1.00 94.06 199 GLU A C 1
ATOM 1586 O O . GLU A 1 199 ? -7.737 2.598 -3.628 1.00 94.06 199 GLU A O 1
ATOM 1591 N N . LEU A 1 200 ? -6.718 0.864 -4.636 1.00 95.69 200 LEU A N 1
ATOM 1592 C CA . LEU A 1 200 ? -7.827 -0.069 -4.460 1.00 95.69 200 LEU A CA 1
ATOM 1593 C C . LEU A 1 200 ? -8.144 -0.336 -2.981 1.00 95.69 200 LEU A C 1
ATOM 1595 O O . LEU A 1 200 ? -9.310 -0.295 -2.588 1.00 95.69 200 LEU A O 1
ATOM 1599 N N . PHE A 1 201 ? -7.132 -0.630 -2.164 1.00 96.25 201 PHE A N 1
ATOM 1600 C CA . PHE A 1 201 ? -7.325 -0.919 -0.744 1.00 96.25 201 PHE A CA 1
ATOM 1601 C C . PHE A 1 201 ? -7.776 0.327 0.021 1.00 96.25 201 PHE A C 1
ATOM 1603 O O . PHE A 1 201 ? -8.732 0.248 0.791 1.00 96.25 201 PHE A O 1
ATOM 1610 N N . HIS A 1 202 ? -7.165 1.487 -0.235 1.00 95.00 202 HIS A N 1
ATOM 1611 C CA . HIS A 1 202 ? -7.574 2.748 0.380 1.00 95.00 202 HIS A CA 1
ATOM 1612 C C . HIS A 1 202 ? -9.029 3.107 0.022 1.00 95.00 202 HIS A C 1
ATOM 1614 O O . HIS A 1 202 ? -9.782 3.520 0.906 1.00 95.00 202 HIS A O 1
ATOM 1620 N N . ASP A 1 203 ? -9.459 2.931 -1.235 1.00 95.00 203 ASP A N 1
ATOM 1621 C CA . ASP A 1 203 ? -10.855 3.146 -1.657 1.00 95.00 203 ASP A CA 1
ATOM 1622 C C . ASP A 1 203 ? -11.836 2.232 -0.907 1.00 95.00 203 ASP A C 1
ATOM 1624 O O . ASP A 1 203 ? -12.830 2.711 -0.356 1.00 95.00 203 ASP A O 1
ATOM 1628 N N . ILE A 1 204 ? -11.535 0.931 -0.817 1.00 95.31 204 ILE A N 1
ATOM 1629 C CA . ILE A 1 204 ? -12.371 -0.043 -0.096 1.00 95.31 204 ILE A CA 1
ATOM 1630 C C . ILE A 1 204 ? -12.488 0.326 1.389 1.00 95.31 204 ILE A C 1
ATOM 1632 O O . ILE A 1 204 ? -13.599 0.381 1.914 1.00 95.31 204 ILE A O 1
ATOM 1636 N N . LEU A 1 205 ? -11.367 0.608 2.061 1.00 95.50 205 LEU A N 1
ATOM 1637 C CA . LEU A 1 205 ? -11.339 0.916 3.496 1.00 95.50 205 LEU A CA 1
ATOM 1638 C C . LEU A 1 205 ? -12.025 2.250 3.820 1.00 95.50 205 LEU A C 1
ATOM 1640 O O . LEU A 1 205 ? -12.797 2.338 4.774 1.00 95.50 205 LEU A O 1
ATOM 1644 N N . THR A 1 206 ? -11.790 3.283 3.008 1.00 94.62 206 THR A N 1
ATOM 1645 C CA . THR A 1 206 ? -12.433 4.595 3.188 1.00 94.62 206 THR A CA 1
ATOM 1646 C C . THR A 1 206 ? -13.935 4.495 2.928 1.00 94.62 206 THR A C 1
ATOM 1648 O O . THR A 1 206 ? -14.732 5.042 3.691 1.00 94.62 206 THR A O 1
ATOM 1651 N N . SER A 1 207 ? -14.344 3.741 1.903 1.00 93.75 207 SER A N 1
ATOM 1652 C CA . SER A 1 207 ? -15.759 3.474 1.635 1.00 93.75 207 SER A CA 1
ATOM 1653 C C . SER A 1 207 ? -16.428 2.759 2.813 1.00 93.75 207 SER A C 1
ATOM 1655 O O . SER A 1 207 ? -17.438 3.243 3.316 1.00 93.75 207 SER A O 1
ATOM 1657 N N . ALA A 1 208 ? -15.826 1.668 3.301 1.00 91.56 208 ALA A N 1
ATOM 1658 C CA . ALA A 1 208 ? -16.404 0.798 4.326 1.00 91.56 208 ALA A CA 1
ATOM 1659 C C . ALA A 1 208 ? -16.429 1.383 5.750 1.00 91.56 208 ALA A C 1
ATOM 1661 O O . ALA A 1 208 ? -17.261 0.960 6.550 1.00 91.56 208 ALA A O 1
ATOM 1662 N N . TYR A 1 209 ? -15.531 2.317 6.092 1.00 93.75 209 TYR A N 1
ATOM 1663 C CA . TYR A 1 209 ? -15.381 2.795 7.478 1.00 93.75 209 TYR A CA 1
ATOM 1664 C C . TYR A 1 209 ? -15.452 4.325 7.659 1.00 93.75 209 TYR A C 1
ATOM 1666 O O . TYR A 1 209 ? -15.503 4.799 8.797 1.00 93.75 209 TYR A O 1
ATOM 1674 N N . ILE A 1 210 ? -15.471 5.112 6.573 1.00 92.81 210 ILE A N 1
ATOM 1675 C CA . ILE A 1 210 ? -15.552 6.588 6.619 1.00 92.81 210 ILE A CA 1
ATOM 1676 C C . ILE A 1 210 ? -16.751 7.134 5.828 1.00 92.81 210 ILE A C 1
ATOM 1678 O O . ILE A 1 210 ? -17.389 8.077 6.294 1.00 92.81 210 ILE A O 1
ATOM 1682 N N . HIS A 1 211 ? -17.061 6.592 4.644 1.00 89.94 211 HIS A N 1
ATOM 1683 C CA . HIS A 1 211 ? -18.137 7.123 3.794 1.00 89.94 211 HIS A CA 1
ATOM 1684 C C . HIS A 1 211 ? -19.498 6.457 4.016 1.00 89.94 211 HIS A C 1
ATOM 1686 O O . HIS A 1 211 ? -20.481 7.175 4.184 1.00 89.94 211 HIS A O 1
ATOM 1692 N N . ASP A 1 212 ? -19.557 5.124 4.035 1.00 87.69 212 ASP A N 1
ATOM 1693 C CA . ASP A 1 212 ? -20.794 4.361 4.247 1.00 87.69 212 ASP A CA 1
ATOM 1694 C C . ASP A 1 212 ? -20.566 3.193 5.232 1.00 87.69 212 ASP A C 1
ATOM 1696 O O . ASP A 1 212 ? -20.513 2.022 4.844 1.00 87.69 212 ASP A O 1
ATOM 1700 N N . PRO A 1 213 ? -20.340 3.495 6.527 1.00 83.31 213 PRO A N 1
ATOM 1701 C CA . PRO A 1 213 ? -20.082 2.477 7.534 1.00 83.31 213 PRO A CA 1
ATOM 1702 C C . PRO A 1 213 ? -21.350 1.690 7.875 1.00 83.31 213 PRO A C 1
ATOM 1704 O O . PRO A 1 213 ? -22.267 2.212 8.513 1.00 83.31 213 PRO A O 1
ATOM 1707 N N . MET A 1 214 ? -21.354 0.393 7.541 1.00 77.06 214 MET A N 1
ATOM 1708 C CA . MET A 1 214 ? -22.490 -0.517 7.773 1.00 77.06 214 MET A CA 1
ATOM 1709 C C . MET A 1 214 ? -22.968 -0.566 9.233 1.00 77.06 214 MET A C 1
ATOM 1711 O O . MET A 1 214 ? -24.133 -0.865 9.494 1.00 77.06 214 MET A O 1
ATOM 1715 N N . MET A 1 215 ? -22.085 -0.280 10.196 1.00 79.19 215 MET A N 1
ATOM 1716 C CA . MET A 1 215 ? -22.435 -0.194 11.612 1.00 79.19 215 MET A CA 1
ATOM 1717 C C . MET A 1 215 ? -21.931 1.093 12.247 1.00 79.19 215 MET A C 1
ATOM 1719 O O . MET A 1 215 ? -20.782 1.506 12.083 1.00 79.19 215 MET A O 1
ATOM 1723 N N . ALA A 1 216 ? -22.772 1.675 13.103 1.00 79.38 216 ALA A N 1
ATOM 1724 C CA . ALA A 1 216 ? -22.455 2.909 13.804 1.00 79.38 216 ALA A CA 1
ATOM 1725 C C . ALA A 1 216 ? -21.221 2.818 14.722 1.00 79.38 216 ALA A C 1
ATOM 1727 O O . ALA A 1 216 ? -20.645 3.859 15.019 1.00 79.38 216 ALA A O 1
ATOM 1728 N N . SER A 1 217 ? -20.824 1.617 15.152 1.00 84.56 217 SER A N 1
ATOM 1729 C CA . SER A 1 217 ? -19.644 1.331 15.980 1.00 84.56 217 SER A CA 1
ATOM 1730 C C . SER A 1 217 ? -18.321 1.250 15.209 1.00 84.56 217 SER A C 1
ATOM 1732 O O . SER A 1 217 ? -17.269 1.308 15.841 1.00 84.56 217 SER A O 1
ATOM 1734 N N . LEU A 1 218 ? -18.374 1.096 13.882 1.00 87.75 218 LEU A N 1
ATOM 1735 C CA . LEU A 1 218 ? -17.211 0.935 12.995 1.00 87.75 218 LEU A CA 1
ATOM 1736 C C . LEU A 1 218 ? -16.842 2.228 12.252 1.00 87.75 218 LEU A C 1
ATOM 1738 O O . LEU A 1 218 ? -15.783 2.324 11.643 1.00 87.75 218 LEU A O 1
ATOM 1742 N N . ASP A 1 219 ? -17.717 3.228 12.321 1.00 92.00 219 ASP A N 1
ATOM 1743 C CA . ASP A 1 219 ? -17.513 4.561 11.767 1.00 92.00 219 ASP A CA 1
ATOM 1744 C C . ASP A 1 219 ? -16.339 5.271 12.460 1.00 92.00 219 ASP A C 1
ATOM 1746 O O . ASP A 1 219 ? -16.417 5.636 13.642 1.00 92.00 219 ASP A O 1
ATOM 1750 N N . LEU A 1 220 ? -15.255 5.486 11.711 1.00 92.12 220 LEU A N 1
ATOM 1751 C CA . LEU A 1 220 ? -14.030 6.116 12.211 1.00 92.12 220 LEU A CA 1
ATOM 1752 C C . LEU A 1 220 ? -14.187 7.622 12.446 1.00 92.12 220 LEU A C 1
ATOM 1754 O O . LEU A 1 220 ? -13.347 8.221 13.110 1.00 92.12 220 LEU A O 1
ATOM 1758 N N . THR A 1 221 ? -15.243 8.256 11.928 1.00 92.31 221 THR A N 1
ATOM 1759 C CA . THR A 1 221 ? -15.487 9.696 12.117 1.00 92.31 221 THR A CA 1
ATOM 1760 C C . THR A 1 221 ? -16.111 10.011 13.478 1.00 92.31 221 THR A C 1
ATOM 1762 O O . THR A 1 221 ? -16.083 11.159 13.932 1.00 92.31 221 THR A O 1
ATOM 1765 N N . LYS A 1 222 ? -16.667 9.004 14.166 1.00 92.44 222 LYS A N 1
ATOM 1766 C CA . LYS A 1 222 ? -17.388 9.206 15.426 1.00 92.44 222 LYS A CA 1
ATOM 1767 C C . LYS A 1 222 ? -16.452 9.418 16.619 1.00 92.44 222 LYS A C 1
ATOM 1769 O O . LYS A 1 222 ? -15.443 8.725 16.758 1.00 92.44 222 LYS A O 1
ATOM 1774 N N . PRO A 1 223 ? -16.826 10.297 17.571 1.00 91.62 223 PRO A N 1
ATOM 1775 C CA . PRO A 1 223 ? -15.974 10.645 18.710 1.00 91.62 223 PRO A CA 1
ATOM 1776 C C . PRO A 1 223 ? -15.684 9.458 19.642 1.00 91.62 223 PRO A C 1
ATOM 1778 O O . PRO A 1 223 ? -14.632 9.423 20.275 1.00 91.62 223 PRO A O 1
ATOM 1781 N N . ALA A 1 224 ? -16.587 8.474 19.719 1.00 90.75 224 ALA A N 1
ATOM 1782 C CA . ALA A 1 224 ? -16.375 7.257 20.502 1.00 90.75 224 ALA A CA 1
ATOM 1783 C C . ALA A 1 224 ? -15.254 6.377 19.918 1.00 90.75 224 ALA A C 1
ATOM 1785 O O . ALA A 1 224 ? -14.419 5.880 20.672 1.00 90.75 224 ALA A O 1
ATOM 1786 N N . THR A 1 225 ? -15.212 6.227 18.591 1.00 90.81 225 THR A N 1
ATOM 1787 C CA . THR A 1 225 ? -14.196 5.460 17.855 1.00 90.81 225 THR A CA 1
ATOM 1788 C C . THR A 1 225 ? -12.859 6.201 17.874 1.00 90.81 225 THR A C 1
ATOM 1790 O O . THR A 1 225 ? -11.864 5.659 18.354 1.00 90.81 225 THR A O 1
ATOM 1793 N N . LEU A 1 226 ? -12.859 7.492 17.511 1.00 92.06 226 LEU A N 1
ATOM 1794 C CA . LEU A 1 226 ? -11.674 8.363 17.543 1.00 92.06 226 LEU A CA 1
ATOM 1795 C C . LEU A 1 226 ? -10.973 8.370 18.909 1.00 92.06 226 LEU A C 1
ATOM 1797 O O . LEU A 1 226 ? -9.746 8.354 18.979 1.00 92.06 226 LEU A O 1
ATOM 1801 N N . LYS A 1 227 ? -11.731 8.336 20.016 1.00 93.00 227 LYS A N 1
ATOM 1802 C CA . LYS A 1 227 ? -11.153 8.274 21.368 1.00 93.00 227 LYS A CA 1
ATOM 1803 C C . LYS A 1 227 ? -10.338 6.995 21.615 1.00 93.00 227 LYS A C 1
ATOM 1805 O O . LYS A 1 227 ? -9.378 7.052 22.380 1.00 93.00 227 LYS A O 1
ATOM 1810 N N . LYS A 1 228 ? -10.689 5.865 20.989 1.00 92.62 228 LYS A N 1
ATOM 1811 C CA . LYS A 1 228 ? -9.920 4.607 21.074 1.00 92.62 228 LYS A CA 1
ATOM 1812 C C . LYS A 1 228 ? -8.646 4.642 20.228 1.00 92.62 228 LYS A C 1
ATOM 1814 O O . LYS A 1 228 ? -7.645 4.052 20.614 1.00 92.62 228 LYS A O 1
ATOM 1819 N N . MET A 1 229 ? -8.712 5.314 19.080 1.00 92.50 229 MET A N 1
ATOM 1820 C CA . MET A 1 229 ? -7.646 5.387 18.072 1.00 92.50 229 MET A CA 1
ATOM 1821 C C . MET A 1 229 ? -6.634 6.508 18.360 1.00 92.50 229 MET A C 1
ATOM 1823 O O . MET A 1 229 ? -5.604 6.609 17.694 1.00 92.50 229 MET A O 1
ATOM 1827 N N . HIS A 1 230 ? -6.901 7.350 19.361 1.00 89.25 230 HIS A N 1
ATOM 1828 C CA . HIS A 1 230 ? -5.980 8.383 19.820 1.00 89.25 230 HIS A CA 1
ATOM 1829 C C . HIS A 1 230 ? -4.593 7.773 20.137 1.00 89.25 230 HIS A C 1
ATOM 1831 O O . HIS A 1 230 ? -4.514 6.781 20.864 1.00 89.25 230 HIS A O 1
ATOM 1837 N N . PRO A 1 231 ? -3.486 8.353 19.636 1.00 91.06 231 PRO A N 1
ATOM 1838 C CA . PRO A 1 231 ? -3.375 9.714 19.120 1.00 91.06 231 PRO A CA 1
ATOM 1839 C C . PRO A 1 231 ? -3.688 9.898 17.631 1.00 91.06 231 PRO A C 1
ATOM 1841 O O . PRO A 1 231 ? -3.611 11.037 17.192 1.00 91.06 231 PRO A O 1
ATOM 1844 N N . LEU A 1 232 ? -3.986 8.857 16.846 1.00 90.56 232 LEU A N 1
ATOM 1845 C CA . LEU A 1 232 ? -4.197 8.952 15.389 1.00 90.56 232 LEU A CA 1
ATOM 1846 C C . LEU A 1 232 ? -5.553 9.584 15.025 1.00 90.56 232 LEU A C 1
ATOM 1848 O O . LEU A 1 232 ? -6.520 9.459 15.777 1.00 90.56 232 LEU A O 1
ATOM 1852 N N . ASP A 1 233 ? -5.629 10.244 13.862 1.00 91.56 233 ASP A N 1
ATOM 1853 C CA . ASP A 1 233 ? -6.916 10.593 13.246 1.00 91.56 233 ASP A CA 1
ATOM 1854 C C . ASP A 1 233 ? -7.470 9.435 12.388 1.00 91.56 233 ASP A C 1
ATOM 1856 O O . ASP A 1 233 ? -6.791 8.433 12.152 1.00 91.56 233 ASP A O 1
ATOM 1860 N N . ALA A 1 234 ? -8.724 9.550 11.934 1.00 92.94 234 ALA A N 1
ATOM 1861 C CA . ALA A 1 234 ? -9.396 8.503 11.159 1.00 92.94 234 ALA A CA 1
ATOM 1862 C C . ALA A 1 234 ? -8.647 8.112 9.873 1.00 92.94 234 ALA A C 1
ATOM 1864 O O . ALA A 1 234 ? -8.629 6.938 9.506 1.00 92.94 234 ALA A O 1
ATOM 1865 N N . ARG A 1 235 ? -8.024 9.080 9.190 1.00 91.69 235 ARG A N 1
ATOM 1866 C CA . ARG A 1 235 ? -7.302 8.846 7.937 1.00 91.69 235 ARG A CA 1
ATOM 1867 C C . ARG A 1 235 ? -5.924 8.263 8.209 1.00 91.69 235 ARG A C 1
ATOM 1869 O O . ARG A 1 235 ? -5.542 7.290 7.573 1.00 91.69 235 ARG A O 1
ATOM 1876 N N . GLU A 1 236 ? -5.204 8.821 9.177 1.00 91.44 236 GLU A N 1
ATOM 1877 C CA . GLU A 1 236 ? -3.917 8.292 9.626 1.00 91.44 236 GLU A CA 1
ATOM 1878 C C . GLU A 1 236 ? -4.053 6.846 10.118 1.00 91.44 236 GLU A C 1
ATOM 1880 O O . GLU A 1 236 ? -3.153 6.052 9.877 1.00 91.44 236 GLU A O 1
ATOM 1885 N N . PHE A 1 237 ? -5.178 6.471 10.733 1.00 94.38 237 PHE A N 1
ATOM 1886 C CA . PHE A 1 237 ? -5.460 5.087 11.114 1.00 94.38 237 PHE A CA 1
ATOM 1887 C C . PHE A 1 237 ? -5.736 4.169 9.910 1.00 94.38 237 PHE A C 1
ATOM 1889 O O . PHE A 1 237 ? -5.246 3.042 9.886 1.00 94.38 237 PHE A O 1
ATOM 1896 N N . VAL A 1 238 ? -6.458 4.629 8.880 1.00 95.00 238 VAL A N 1
ATOM 1897 C CA . VAL A 1 238 ? -6.581 3.865 7.621 1.00 95.00 238 VAL A CA 1
ATOM 1898 C C . VAL A 1 238 ? -5.200 3.667 6.985 1.00 95.00 238 VAL A C 1
ATOM 1900 O O . VAL A 1 238 ? -4.813 2.532 6.720 1.00 95.00 238 VAL A O 1
ATOM 1903 N N . ASP A 1 239 ? -4.437 4.750 6.817 1.00 92.56 239 ASP A N 1
ATOM 1904 C CA . ASP A 1 239 ? -3.138 4.761 6.130 1.00 92.56 239 ASP A CA 1
ATOM 1905 C C . ASP A 1 239 ? -2.026 4.001 6.881 1.00 92.56 239 ASP A C 1
ATOM 1907 O O . ASP A 1 239 ? -1.154 3.420 6.239 1.00 92.56 239 ASP A O 1
ATOM 1911 N N . GLN A 1 240 ? -2.000 4.047 8.221 1.00 92.69 240 GLN A N 1
ATOM 1912 C CA . GLN A 1 240 ? -0.910 3.499 9.054 1.00 92.69 240 GLN A CA 1
ATOM 1913 C C . GLN A 1 240 ? -1.267 2.195 9.776 1.00 92.69 240 GLN A C 1
ATOM 1915 O O . GLN A 1 240 ? -0.374 1.595 10.367 1.00 92.69 240 GLN A O 1
ATOM 1920 N N . VAL A 1 241 ? -2.538 1.775 9.773 1.00 94.88 241 VAL A N 1
ATOM 1921 C CA . VAL A 1 241 ? -3.003 0.579 10.496 1.00 94.88 241 VAL A CA 1
ATOM 1922 C C . VAL A 1 241 ? -3.811 -0.333 9.581 1.00 94.88 241 VAL A C 1
ATOM 1924 O O . VAL A 1 241 ? -3.332 -1.398 9.216 1.00 94.88 241 VAL A O 1
ATOM 1927 N N . LEU A 1 242 ? -5.010 0.074 9.151 1.00 96.12 242 LEU A N 1
ATOM 1928 C CA . LEU A 1 242 ? -5.914 -0.843 8.439 1.00 96.12 242 LEU A CA 1
ATOM 1929 C C . LEU A 1 242 ? -5.380 -1.277 7.069 1.00 96.12 242 LEU A C 1
ATOM 1931 O O . LEU A 1 242 ? -5.569 -2.427 6.676 1.00 96.12 242 LEU A O 1
ATOM 1935 N N . LEU A 1 243 ? -4.705 -0.379 6.348 1.00 95.94 243 LEU A N 1
ATOM 1936 C CA . LEU A 1 243 ? -4.099 -0.682 5.054 1.00 95.94 243 LEU A CA 1
ATOM 1937 C C . LEU A 1 243 ? -2.924 -1.673 5.171 1.00 95.94 243 LEU A C 1
ATOM 1939 O O . LEU A 1 243 ? -2.993 -2.704 4.498 1.00 95.94 243 LEU A O 1
ATOM 1943 N N . PRO A 1 244 ? -1.879 -1.449 5.997 1.00 95.44 244 PRO A N 1
ATOM 1944 C CA . PRO A 1 244 ? -0.801 -2.427 6.135 1.00 95.44 244 PRO A CA 1
ATOM 1945 C C . PRO A 1 244 ? -1.266 -3.758 6.754 1.00 95.44 244 PRO A C 1
ATOM 1947 O O . PRO A 1 244 ? -0.807 -4.804 6.297 1.00 95.44 244 PRO A O 1
ATOM 1950 N N . GLU A 1 245 ? -2.229 -3.758 7.686 1.00 96.12 245 GLU A N 1
ATOM 1951 C CA . GLU A 1 245 ? -2.861 -4.992 8.193 1.00 96.12 245 GLU A CA 1
ATOM 1952 C C . GLU A 1 245 ? -3.531 -5.796 7.066 1.00 96.12 245 GLU A C 1
ATOM 1954 O O . GLU A 1 245 ? -3.280 -6.993 6.903 1.00 96.12 245 GLU A O 1
ATOM 1959 N N . LEU A 1 246 ? -4.351 -5.136 6.235 1.00 96.88 246 LEU A N 1
ATOM 1960 C CA . LEU A 1 246 ? -5.012 -5.762 5.087 1.00 96.88 246 LEU A CA 1
ATOM 1961 C C . LEU A 1 246 ? -4.004 -6.348 4.093 1.00 96.88 246 LEU A C 1
ATOM 1963 O O . LEU A 1 246 ? -4.176 -7.477 3.633 1.00 96.88 246 LEU A O 1
ATOM 1967 N N . VAL A 1 247 ? -2.952 -5.591 3.776 1.00 96.69 247 VAL A N 1
ATOM 1968 C CA . VAL A 1 247 ? -1.879 -6.023 2.873 1.00 96.69 247 VAL A CA 1
ATOM 1969 C C . VAL A 1 247 ? -1.168 -7.255 3.428 1.00 96.69 247 VAL A C 1
ATOM 1971 O O . VAL A 1 247 ? -1.012 -8.229 2.696 1.00 96.69 247 VAL A O 1
ATOM 1974 N N . CYS A 1 248 ? -0.779 -7.256 4.706 1.00 95.81 248 CYS A N 1
ATOM 1975 C CA . CYS A 1 248 ? -0.081 -8.392 5.310 1.00 95.81 248 CYS A CA 1
ATOM 1976 C C . CYS A 1 248 ? -0.964 -9.648 5.327 1.00 95.81 248 CYS A C 1
ATOM 1978 O O . CYS A 1 248 ? -0.493 -10.713 4.939 1.00 95.81 248 CYS A O 1
ATOM 1980 N N . MET A 1 249 ? -2.258 -9.534 5.655 1.00 95.69 249 MET A N 1
ATOM 1981 C CA . MET A 1 249 ? -3.197 -10.666 5.581 1.00 95.69 249 MET A CA 1
ATOM 1982 C C . MET A 1 249 ? -3.370 -11.216 4.155 1.00 95.69 249 MET A C 1
ATOM 1984 O O . MET A 1 249 ? -3.435 -12.431 3.962 1.00 95.69 249 MET A O 1
ATOM 1988 N N . LEU A 1 250 ? -3.443 -10.344 3.144 1.00 96.31 250 LEU A N 1
ATOM 1989 C CA . LEU A 1 250 ? -3.544 -10.757 1.741 1.00 96.31 250 LEU A CA 1
ATOM 1990 C C . LEU A 1 250 ? -2.269 -11.468 1.264 1.00 96.31 250 LEU A C 1
ATOM 1992 O O . LEU A 1 250 ? -2.362 -12.529 0.647 1.00 96.31 250 LEU A O 1
ATOM 1996 N N . ILE A 1 251 ? -1.096 -10.926 1.609 1.00 96.31 251 ILE A N 1
ATOM 1997 C CA . ILE A 1 251 ? 0.208 -11.517 1.283 1.00 96.31 251 ILE A CA 1
ATOM 1998 C C . ILE A 1 251 ? 0.394 -12.863 1.991 1.00 96.31 251 ILE A C 1
ATOM 2000 O O . ILE A 1 251 ? 0.843 -13.819 1.361 1.00 96.31 251 ILE A O 1
ATOM 2004 N N . GLN A 1 252 ? 0.010 -12.965 3.268 1.00 95.75 252 GLN A N 1
ATOM 2005 C CA . GLN A 1 252 ? 0.060 -14.214 4.030 1.00 95.75 252 GLN A CA 1
ATOM 2006 C C . GLN A 1 252 ? -0.763 -15.304 3.332 1.00 95.75 252 GLN A C 1
ATOM 2008 O O . GLN A 1 252 ? -0.260 -16.404 3.113 1.00 95.75 252 GLN A O 1
ATOM 2013 N N . ASP A 1 253 ? -2.000 -14.988 2.938 1.00 94.31 253 ASP A N 1
ATOM 2014 C CA . ASP A 1 253 ? -2.884 -15.917 2.229 1.00 94.31 253 ASP A CA 1
ATOM 2015 C C . ASP A 1 253 ? -2.344 -16.294 0.834 1.00 94.31 253 ASP A C 1
ATOM 2017 O O . ASP A 1 253 ? -2.452 -17.456 0.442 1.00 94.31 253 ASP A O 1
ATOM 2021 N N . ASP A 1 254 ? -1.710 -15.363 0.110 1.00 94.44 254 ASP A N 1
ATOM 2022 C CA . ASP A 1 254 ? -1.063 -15.629 -1.192 1.00 94.44 254 ASP A CA 1
ATOM 2023 C C . ASP A 1 254 ? 0.161 -16.545 -1.078 1.00 9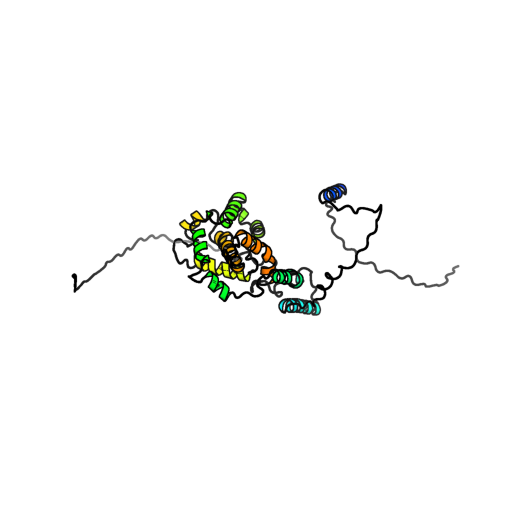4.44 254 ASP A C 1
ATOM 2025 O O . ASP A 1 254 ? 0.451 -17.314 -1.993 1.00 94.44 254 ASP A O 1
ATOM 2029 N N . MET A 1 255 ? 0.843 -16.530 0.068 1.00 93.31 255 MET A N 1
ATOM 2030 C CA . MET A 1 255 ? 1.926 -17.464 0.396 1.00 93.31 255 MET A CA 1
ATOM 2031 C C . MET A 1 255 ? 1.416 -18.843 0.877 1.00 93.31 255 MET A C 1
ATOM 2033 O O . MET A 1 255 ? 2.222 -19.713 1.204 1.00 93.31 255 MET A O 1
ATOM 2037 N N . GLY A 1 256 ? 0.095 -19.068 0.915 1.00 90.19 256 GLY A N 1
ATOM 2038 C CA . GLY A 1 256 ? -0.550 -20.309 1.376 1.00 90.19 256 GLY A CA 1
ATOM 2039 C C . GLY A 1 256 ? -1.229 -20.209 2.750 1.00 90.19 256 GLY A C 1
ATOM 2040 O O . GLY A 1 256 ? -1.887 -21.153 3.194 1.00 90.19 256 GLY A O 1
ATOM 2041 N N . GLY A 1 257 ? -1.112 -19.059 3.416 1.00 89.88 257 GLY A N 1
ATOM 2042 C CA . GLY A 1 257 ? -1.740 -18.764 4.700 1.00 89.88 257 GLY A CA 1
ATOM 2043 C C . GLY A 1 257 ? -1.197 -19.587 5.870 1.00 89.88 257 GLY A C 1
ATOM 2044 O O . GLY A 1 257 ? -0.201 -20.309 5.778 1.00 89.88 257 GLY A O 1
ATOM 2045 N N . GLU A 1 258 ? -1.916 -19.521 6.990 1.00 82.31 258 GLU A N 1
ATOM 2046 C CA . GLU A 1 258 ? -1.610 -20.275 8.218 1.00 82.31 258 GLU A CA 1
ATOM 2047 C C . GLU A 1 258 ? -1.576 -21.795 7.993 1.00 82.31 258 GLU A C 1
ATOM 2049 O O . GLU A 1 258 ? -0.825 -22.504 8.658 1.00 82.31 258 GLU A O 1
ATOM 2054 N N . LYS A 1 259 ? -2.343 -22.306 7.018 1.00 86.00 259 LYS A N 1
ATOM 2055 C CA . LYS A 1 259 ? -2.378 -23.736 6.662 1.00 86.00 259 LYS A CA 1
ATOM 2056 C C . LYS A 1 259 ? -1.034 -24.252 6.145 1.00 86.00 259 LYS A C 1
ATOM 2058 O O . LYS A 1 259 ? -0.719 -25.418 6.361 1.00 86.00 259 LYS A O 1
ATOM 2063 N N . SER A 1 260 ? -0.257 -23.386 5.497 1.00 89.12 260 SER A N 1
ATOM 2064 C CA . SER A 1 260 ? 1.110 -23.668 5.048 1.00 89.12 260 SER A CA 1
ATOM 2065 C C . SER A 1 260 ? 2.173 -23.262 6.078 1.00 89.12 260 SER A C 1
ATOM 2067 O O . SER A 1 260 ? 3.360 -23.281 5.767 1.00 89.12 260 SER A O 1
ATOM 2069 N N . GLY A 1 261 ? 1.771 -22.882 7.298 1.00 92.06 261 GLY A N 1
ATOM 2070 C CA . GLY A 1 261 ? 2.678 -22.443 8.360 1.00 92.06 261 GLY A CA 1
ATOM 2071 C C . GLY A 1 261 ? 3.257 -21.038 8.168 1.00 92.06 261 GLY A C 1
ATOM 2072 O O . GLY A 1 261 ? 4.211 -20.683 8.859 1.00 92.06 261 GLY A O 1
ATOM 2073 N N . ILE A 1 262 ? 2.713 -20.228 7.250 1.00 94.81 262 ILE A N 1
ATOM 2074 C CA . ILE A 1 262 ? 3.215 -18.871 7.002 1.00 94.81 262 ILE A CA 1
ATOM 2075 C C . ILE A 1 262 ? 2.805 -17.949 8.153 1.00 94.81 262 ILE A C 1
ATOM 2077 O O . ILE A 1 262 ? 1.616 -17.713 8.388 1.00 94.81 262 ILE A O 1
ATOM 2081 N N . THR A 1 263 ? 3.795 -17.408 8.860 1.00 95.44 263 THR A N 1
ATOM 2082 C CA . THR A 1 263 ? 3.587 -16.437 9.940 1.00 95.44 263 THR A CA 1
ATOM 2083 C C . THR A 1 263 ? 3.236 -15.055 9.390 1.00 95.44 263 THR A C 1
ATOM 2085 O O . THR A 1 263 ? 3.564 -14.713 8.252 1.00 95.44 263 THR A O 1
ATOM 2088 N N . TYR A 1 264 ? 2.594 -14.231 10.219 1.00 93.81 264 TYR A N 1
ATOM 2089 C CA . TYR A 1 264 ? 2.326 -12.831 9.885 1.00 93.81 264 TYR A CA 1
ATOM 2090 C C . TYR A 1 264 ? 3.633 -12.056 9.629 1.00 93.81 264 TYR A C 1
ATOM 2092 O O . TYR A 1 264 ? 3.745 -11.352 8.630 1.00 93.81 264 TYR A O 1
ATOM 2100 N N . ASP A 1 265 ? 4.659 -12.268 10.457 1.00 94.94 265 ASP A N 1
ATOM 2101 C CA . ASP A 1 265 ? 5.976 -11.627 10.317 1.00 94.94 265 ASP A CA 1
ATOM 2102 C C . ASP A 1 265 ? 6.646 -11.946 8.968 1.00 94.94 265 ASP A C 1
ATOM 2104 O O . ASP A 1 265 ? 7.295 -11.088 8.369 1.00 94.94 265 ASP A O 1
ATOM 2108 N N . ALA A 1 266 ? 6.458 -13.165 8.443 1.00 95.69 266 ALA A N 1
ATOM 2109 C CA . ALA A 1 266 ? 6.939 -13.536 7.113 1.00 95.69 266 ALA A CA 1
ATOM 2110 C C . ALA A 1 266 ? 6.189 -12.784 5.998 1.00 95.69 266 ALA A C 1
ATOM 2112 O O . ALA A 1 266 ? 6.795 -12.426 4.986 1.00 95.69 266 ALA A O 1
ATOM 2113 N N . ALA A 1 267 ? 4.898 -12.497 6.191 1.00 95.75 267 ALA A N 1
ATOM 2114 C CA . ALA A 1 267 ? 4.114 -11.676 5.275 1.00 95.75 267 ALA A CA 1
ATOM 2115 C C . ALA A 1 267 ? 4.494 -10.184 5.353 1.00 95.75 267 ALA A C 1
ATOM 2117 O O . ALA A 1 267 ? 4.582 -9.542 4.307 1.00 95.75 267 ALA A O 1
ATOM 2118 N N . GLU A 1 268 ? 4.808 -9.642 6.539 1.00 95.12 268 GLU A N 1
ATOM 2119 C CA . GLU A 1 268 ? 5.376 -8.287 6.669 1.00 95.12 268 GLU A CA 1
ATOM 2120 C C . GLU A 1 268 ? 6.757 -8.202 5.990 1.00 95.12 268 GLU A C 1
ATOM 2122 O O . GLU A 1 268 ? 7.009 -7.291 5.200 1.00 95.12 268 GLU A O 1
ATOM 2127 N N . ALA A 1 269 ? 7.644 -9.178 6.209 1.00 95.25 269 ALA A N 1
ATOM 2128 C CA . ALA A 1 269 ? 8.942 -9.222 5.534 1.00 95.25 269 ALA A CA 1
ATOM 2129 C C . ALA A 1 269 ? 8.796 -9.309 4.000 1.00 95.25 269 ALA A C 1
ATOM 2131 O O . ALA A 1 269 ? 9.514 -8.630 3.260 1.00 95.25 269 ALA A O 1
ATOM 2132 N N . MET A 1 270 ? 7.826 -10.090 3.511 1.00 96.12 270 MET A N 1
ATOM 2133 C CA . MET A 1 270 ? 7.491 -10.181 2.088 1.00 96.12 270 MET A CA 1
ATOM 2134 C C . MET A 1 270 ? 6.912 -8.867 1.541 1.00 96.12 270 MET A C 1
ATOM 2136 O O . MET A 1 270 ? 7.290 -8.447 0.443 1.00 96.12 270 MET A O 1
ATOM 2140 N N . GLN A 1 271 ? 6.049 -8.179 2.302 1.00 95.44 271 GLN A N 1
ATOM 2141 C CA . GLN A 1 271 ? 5.562 -6.833 1.977 1.00 95.44 271 GLN A CA 1
ATOM 2142 C C . GLN A 1 271 ? 6.746 -5.896 1.747 1.00 95.44 271 GLN A C 1
ATOM 2144 O O . GLN A 1 271 ? 6.804 -5.247 0.704 1.00 95.44 271 GLN A O 1
ATOM 2149 N N . GLN A 1 272 ? 7.717 -5.880 2.664 1.00 94.19 272 GLN A N 1
ATOM 2150 C CA . GLN A 1 272 ? 8.849 -4.953 2.617 1.00 94.19 272 GLN A CA 1
ATOM 2151 C C . GLN A 1 272 ? 9.809 -5.272 1.463 1.00 94.19 272 GLN A C 1
ATOM 2153 O O . GLN A 1 272 ? 10.213 -4.375 0.719 1.00 94.19 272 GLN A O 1
ATOM 2158 N N . ALA A 1 273 ? 10.128 -6.553 1.254 1.00 94.81 273 ALA A N 1
ATOM 2159 C CA . ALA A 1 273 ? 11.011 -6.995 0.175 1.00 94.81 273 ALA A CA 1
ATOM 2160 C C . ALA A 1 273 ? 10.448 -6.687 -1.226 1.00 94.81 273 ALA A C 1
ATOM 2162 O O . ALA A 1 273 ? 11.202 -6.357 -2.145 1.00 94.81 273 ALA A O 1
ATOM 2163 N N . SER A 1 274 ? 9.124 -6.762 -1.390 1.00 96.44 274 SER A N 1
ATOM 2164 C CA . SER A 1 274 ? 8.453 -6.655 -2.692 1.00 96.44 274 SER A CA 1
ATOM 2165 C C . SER A 1 274 ? 8.032 -5.237 -3.107 1.00 96.44 274 SER A C 1
ATOM 2167 O O . SER A 1 274 ? 7.601 -5.034 -4.243 1.00 96.44 274 SER A O 1
ATOM 2169 N N . GLN A 1 275 ? 8.232 -4.230 -2.249 1.00 94.31 275 GLN A N 1
ATOM 2170 C CA . GLN A 1 275 ? 7.861 -2.824 -2.490 1.00 94.31 275 GLN A CA 1
ATOM 2171 C C . GLN A 1 275 ? 8.344 -2.261 -3.835 1.00 94.31 275 GLN A C 1
ATOM 2173 O O . GLN A 1 275 ? 7.558 -1.743 -4.631 1.00 94.31 275 GLN A O 1
ATOM 2178 N N . LYS A 1 276 ? 9.647 -2.394 -4.123 1.00 93.81 276 LYS A N 1
ATOM 2179 C CA . LYS A 1 276 ? 10.250 -1.873 -5.365 1.00 93.81 276 LYS A CA 1
ATOM 2180 C C . LYS A 1 276 ? 9.646 -2.525 -6.610 1.00 93.81 276 LYS A C 1
ATOM 2182 O O . LYS A 1 276 ? 9.472 -1.855 -7.623 1.00 93.81 276 LYS A O 1
ATOM 2187 N N . PHE A 1 277 ? 9.309 -3.811 -6.524 1.00 96.12 277 PHE A N 1
ATOM 2188 C CA . PHE A 1 277 ? 8.656 -4.537 -7.608 1.00 96.12 277 PHE A CA 1
ATOM 2189 C C . PHE A 1 277 ? 7.208 -4.093 -7.799 1.00 96.12 277 PHE A C 1
ATOM 2191 O O . PHE A 1 277 ? 6.814 -3.866 -8.936 1.00 96.12 277 PHE A O 1
ATOM 2198 N N . GLY A 1 278 ? 6.438 -3.898 -6.724 1.00 95.50 278 GLY A N 1
ATOM 2199 C CA . GLY A 1 278 ? 5.066 -3.398 -6.829 1.00 95.50 278 GLY A CA 1
ATOM 2200 C C . GLY A 1 278 ? 4.994 -2.029 -7.505 1.00 95.50 278 GLY A C 1
ATOM 2201 O O . GLY A 1 278 ? 4.213 -1.849 -8.435 1.00 95.50 278 GLY A O 1
ATOM 2202 N N . ILE A 1 279 ? 5.861 -1.088 -7.110 1.00 92.75 279 ILE A N 1
ATOM 2203 C CA . ILE A 1 279 ? 5.975 0.233 -7.760 1.00 92.75 279 ILE A CA 1
ATOM 2204 C C . ILE A 1 279 ? 6.353 0.088 -9.246 1.00 92.75 279 ILE A C 1
ATOM 2206 O O . ILE A 1 279 ? 5.792 0.770 -10.103 1.00 92.75 279 ILE A O 1
ATOM 2210 N N . ALA A 1 280 ? 7.285 -0.814 -9.569 1.00 93.25 280 ALA A N 1
ATOM 2211 C CA . ALA A 1 280 ? 7.712 -1.062 -10.943 1.00 93.25 280 ALA A CA 1
ATOM 2212 C C . ALA A 1 280 ? 6.630 -1.732 -11.813 1.00 93.25 280 ALA A C 1
ATOM 2214 O O . ALA A 1 280 ? 6.500 -1.403 -12.993 1.00 93.25 280 ALA A O 1
ATOM 2215 N N . MET A 1 281 ? 5.870 -2.684 -11.277 1.00 94.38 281 MET A N 1
ATOM 2216 C CA . MET A 1 281 ? 4.907 -3.481 -12.043 1.00 94.38 281 MET A CA 1
ATOM 2217 C C . MET A 1 281 ? 3.520 -2.850 -12.114 1.00 94.38 281 MET A C 1
ATOM 2219 O O . MET A 1 281 ? 2.911 -2.868 -13.184 1.00 94.38 281 MET A O 1
ATOM 2223 N N . PHE A 1 282 ? 3.049 -2.262 -11.014 1.00 94.44 282 PHE A N 1
ATOM 2224 C CA . PHE A 1 282 ? 1.694 -1.726 -10.873 1.00 94.44 282 PHE A CA 1
ATOM 2225 C C . PHE A 1 282 ? 1.708 -0.259 -10.396 1.00 94.44 282 PHE A C 1
ATOM 2227 O O . PHE A 1 282 ? 1.175 0.050 -9.324 1.00 94.44 282 PHE A O 1
ATOM 2234 N N . PRO A 1 283 ? 2.319 0.665 -11.169 1.00 91.31 283 PRO A N 1
ATOM 2235 C CA . PRO A 1 283 ? 2.212 2.099 -10.913 1.00 91.31 283 PRO A CA 1
ATOM 2236 C C . PRO A 1 283 ? 0.775 2.584 -11.145 1.00 91.31 283 PRO A C 1
ATOM 2238 O O . PRO A 1 283 ? 0.033 2.008 -11.949 1.00 91.31 283 PRO A O 1
ATOM 2241 N N . SER A 1 284 ? 0.390 3.666 -10.472 1.00 85.88 284 SER A N 1
ATOM 2242 C CA . SER A 1 284 ? -0.918 4.298 -10.647 1.00 85.88 284 SER A CA 1
ATOM 2243 C C . SER A 1 284 ? -1.108 4.762 -12.094 1.00 85.88 284 SER A C 1
ATOM 2245 O O . SER A 1 284 ? -0.196 5.326 -12.702 1.00 85.88 284 SER A O 1
ATOM 2247 N N . GLU A 1 285 ? -2.317 4.610 -12.642 1.00 71.88 285 GLU A N 1
ATOM 2248 C CA . GLU A 1 285 ? -2.673 5.209 -13.941 1.00 71.88 285 GLU A CA 1
ATOM 2249 C C . GLU A 1 285 ? -2.622 6.751 -13.905 1.00 71.88 285 GLU A C 1
ATOM 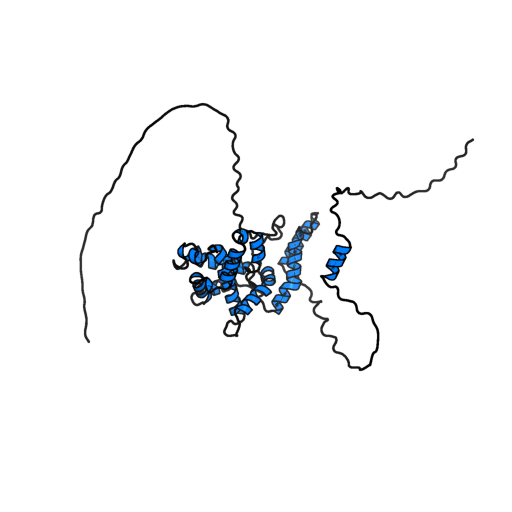2251 O O . GLU A 1 285 ? -2.475 7.398 -14.943 1.00 71.88 285 GLU A O 1
ATOM 2256 N N . HIS A 1 286 ? -2.680 7.340 -12.705 1.00 56.31 286 HIS A N 1
ATOM 2257 C CA . HIS A 1 286 ? -2.562 8.776 -12.449 1.00 56.31 286 HIS A CA 1
ATOM 2258 C C . HIS A 1 286 ? -1.108 9.232 -12.237 1.00 56.31 286 HIS A C 1
ATOM 2260 O O . HIS A 1 286 ? -0.859 10.430 -12.067 1.00 56.31 286 HIS A O 1
ATOM 2266 N N . ALA A 1 287 ? -0.137 8.310 -12.256 1.00 51.12 287 ALA A N 1
ATOM 2267 C CA . ALA A 1 287 ? 1.277 8.655 -12.198 1.00 51.12 287 ALA A CA 1
ATOM 2268 C C . ALA A 1 287 ? 1.649 9.599 -13.362 1.00 51.12 287 ALA A C 1
ATOM 2270 O O . ALA A 1 287 ? 1.109 9.479 -14.468 1.00 51.12 287 ALA A O 1
ATOM 2271 N N . PRO A 1 288 ? 2.581 10.550 -13.159 1.00 45.62 288 PRO A N 1
ATOM 2272 C CA . PRO A 1 288 ? 2.943 11.527 -14.178 1.00 45.62 288 PRO A CA 1
ATOM 2273 C C . PRO A 1 288 ? 3.599 10.856 -15.393 1.00 45.62 288 PRO A C 1
ATOM 2275 O O . PRO A 1 288 ? 4.819 10.689 -15.464 1.00 45.62 288 PRO A O 1
ATOM 2278 N N . SER A 1 289 ? 2.779 10.533 -16.398 1.00 45.53 289 SER A N 1
ATOM 2279 C CA . SER A 1 289 ? 3.228 10.170 -17.743 1.00 45.53 289 SER A CA 1
ATOM 2280 C C . SER A 1 289 ? 4.236 11.205 -18.258 1.00 45.53 289 SER A C 1
ATOM 2282 O O . SER A 1 289 ? 4.140 12.395 -17.930 1.00 45.53 289 SER A O 1
ATOM 2284 N N . ALA A 1 290 ? 5.194 10.775 -19.090 1.00 47.19 290 ALA A N 1
ATOM 2285 C CA . ALA A 1 290 ? 6.356 11.561 -19.536 1.00 47.19 290 ALA A CA 1
ATOM 2286 C C . ALA A 1 290 ? 6.014 12.929 -20.179 1.00 47.19 290 ALA A C 1
ATOM 2288 O O . ALA A 1 290 ? 6.870 13.811 -20.292 1.00 47.19 290 ALA A O 1
ATOM 2289 N N . HIS A 1 291 ? 4.751 13.146 -20.545 1.00 45.97 291 HIS A N 1
ATOM 2290 C CA . HIS A 1 291 ? 4.195 14.438 -20.947 1.00 45.97 291 HIS A CA 1
ATOM 2291 C C . HIS A 1 291 ? 4.234 15.524 -19.847 1.00 45.97 291 HIS A C 1
ATOM 2293 O O . HIS A 1 291 ? 4.265 16.710 -20.174 1.00 45.97 291 HIS A O 1
ATOM 2299 N N . THR A 1 292 ? 4.282 15.157 -18.561 1.00 42.06 292 THR A N 1
ATOM 2300 C CA . THR A 1 292 ? 4.132 16.080 -17.412 1.00 42.06 292 THR A CA 1
ATOM 2301 C C . THR A 1 292 ? 5.416 16.336 -16.606 1.00 42.06 292 THR A C 1
ATOM 2303 O O . THR A 1 292 ? 5.379 17.032 -15.592 1.00 42.06 292 THR A O 1
ATOM 2306 N N . SER A 1 293 ? 6.586 15.882 -17.078 1.00 46.62 293 SER A N 1
ATOM 2307 C CA . SER A 1 293 ? 7.872 15.932 -16.343 1.00 46.62 293 SER A CA 1
ATOM 2308 C C . SER A 1 293 ? 8.401 17.328 -15.949 1.00 46.62 293 SER A C 1
ATOM 2310 O O . SER A 1 293 ? 9.454 17.437 -15.323 1.00 46.62 293 SER A O 1
ATOM 2312 N N . LYS A 1 294 ? 7.686 18.420 -16.256 1.00 41.84 294 LYS A N 1
ATOM 2313 C CA . LYS A 1 294 ? 8.084 19.790 -15.888 1.00 41.84 294 LYS A CA 1
ATOM 2314 C C . LYS A 1 294 ? 7.932 20.133 -14.397 1.00 41.84 294 LYS A C 1
ATOM 2316 O O . LYS A 1 294 ? 8.521 21.133 -13.994 1.00 41.84 294 LYS A O 1
ATOM 2321 N N . ARG A 1 295 ? 7.183 19.359 -13.594 1.00 39.47 295 ARG A N 1
ATOM 2322 C CA . ARG A 1 295 ? 7.086 19.449 -12.112 1.00 39.47 295 ARG A CA 1
ATOM 2323 C C . ARG A 1 295 ? 6.341 18.213 -11.583 1.00 39.47 295 ARG A C 1
ATOM 2325 O O . ARG A 1 295 ? 5.129 18.156 -11.739 1.00 39.47 295 ARG A O 1
ATOM 2332 N N . GLY A 1 296 ? 7.026 17.244 -10.964 1.00 35.25 296 GLY A N 1
ATOM 2333 C CA . GLY A 1 296 ? 6.333 16.014 -10.534 1.00 35.25 296 GLY A CA 1
ATOM 2334 C C . GLY A 1 296 ? 7.105 14.959 -9.733 1.00 35.25 296 GLY A C 1
ATOM 2335 O O . GLY A 1 296 ? 6.540 13.907 -9.457 1.00 35.25 296 GLY A O 1
ATOM 2336 N N . SER A 1 297 ? 8.353 15.199 -9.316 1.00 37.78 297 SER A N 1
ATOM 2337 C CA . SER A 1 297 ? 9.036 14.323 -8.349 1.00 37.78 297 SER A CA 1
ATOM 2338 C C . SER A 1 297 ? 8.443 14.537 -6.945 1.00 37.78 297 SER A C 1
ATOM 2340 O O . SER A 1 297 ? 8.968 15.333 -6.167 1.00 37.78 297 SER A O 1
ATOM 2342 N N . GLY A 1 298 ? 7.303 13.895 -6.668 1.00 39.12 298 GLY A N 1
ATOM 2343 C CA . GLY A 1 298 ? 6.545 14.041 -5.415 1.00 39.12 298 GLY A CA 1
ATOM 2344 C C . GLY A 1 298 ? 5.024 14.164 -5.580 1.00 39.12 298 GLY A C 1
ATOM 2345 O O . GLY A 1 298 ? 4.380 14.823 -4.767 1.00 39.12 298 GLY A O 1
ATOM 2346 N N . ALA A 1 299 ? 4.435 13.581 -6.628 1.00 41.75 299 ALA A N 1
ATOM 2347 C CA . ALA A 1 299 ? 3.003 13.680 -6.930 1.00 41.75 299 ALA A CA 1
ATOM 2348 C C . ALA A 1 299 ? 2.091 12.776 -6.060 1.00 41.75 299 ALA A C 1
ATOM 2350 O O . ALA A 1 299 ? 1.166 12.174 -6.584 1.00 41.75 299 ALA A O 1
ATOM 2351 N N . TRP A 1 300 ? 2.323 12.718 -4.741 1.00 47.28 300 TRP A N 1
ATOM 2352 C CA . TRP A 1 300 ? 1.395 12.153 -3.741 1.00 47.28 300 TRP A CA 1
ATOM 2353 C C . TRP A 1 300 ? 1.541 12.871 -2.382 1.00 47.28 300 TRP A C 1
ATOM 2355 O O . TRP A 1 300 ? 1.953 12.294 -1.380 1.00 47.28 300 TRP A O 1
ATOM 2365 N N . ILE A 1 301 ? 1.191 14.163 -2.332 1.00 38.44 301 ILE A N 1
ATOM 2366 C CA . ILE A 1 301 ? 0.856 14.864 -1.077 1.00 38.44 301 ILE A CA 1
ATOM 2367 C C . ILE A 1 301 ? -0.400 15.708 -1.317 1.00 38.44 301 ILE A C 1
ATOM 2369 O O . ILE A 1 301 ? -0.453 16.507 -2.252 1.00 38.44 301 ILE A O 1
ATOM 2373 N N . GLY A 1 302 ? -1.405 15.546 -0.451 1.00 36.31 302 GLY A N 1
ATOM 2374 C CA . GLY A 1 302 ? -2.713 16.204 -0.536 1.00 36.31 302 GLY A CA 1
ATOM 2375 C C . GLY A 1 302 ? -2.699 17.710 -0.250 1.00 36.31 302 GLY A C 1
ATOM 2376 O O . GLY A 1 302 ? -3.280 18.165 0.733 1.00 36.31 302 GLY A O 1
ATOM 2377 N N . ALA A 1 303 ? -2.083 18.504 -1.125 1.00 28.98 303 ALA A N 1
ATOM 2378 C CA . ALA A 1 303 ? -2.210 19.958 -1.116 1.00 28.98 303 ALA A CA 1
ATOM 2379 C C . ALA A 1 303 ? -3.540 20.383 -1.768 1.00 28.98 303 ALA A C 1
ATOM 2381 O O . ALA A 1 303 ? -3.629 20.571 -2.981 1.00 28.98 303 ALA A O 1
ATOM 2382 N N . SER A 1 304 ? -4.584 20.547 -0.951 1.00 30.72 304 SER A N 1
ATOM 2383 C CA . SER A 1 304 ? -5.888 21.060 -1.396 1.00 30.72 304 SER A CA 1
ATOM 2384 C C . SER A 1 304 ? -5.741 22.427 -2.100 1.00 30.72 304 SER A C 1
ATOM 2386 O O . SER A 1 304 ? -5.156 23.348 -1.518 1.00 30.72 304 SER A O 1
ATOM 2388 N N . PRO A 1 305 ? -6.268 22.618 -3.328 1.00 35.50 305 PRO A N 1
ATOM 2389 C CA . PRO A 1 305 ? -6.082 23.853 -4.085 1.00 35.50 305 PRO A CA 1
ATOM 2390 C C . PRO A 1 305 ? -7.019 24.970 -3.594 1.00 35.50 305 PRO A C 1
ATOM 2392 O O . PRO A 1 305 ? -8.003 25.323 -4.242 1.00 35.50 305 PRO A O 1
ATOM 2395 N N . LYS A 1 306 ? -6.687 25.588 -2.454 1.00 40.09 306 LYS A N 1
ATOM 2396 C CA . LYS A 1 306 ? -7.319 26.833 -1.981 1.00 40.09 306 LYS A CA 1
ATOM 2397 C C . LYS A 1 306 ? -6.302 27.946 -1.736 1.00 40.09 306 LYS A C 1
ATOM 2399 O O . LYS A 1 306 ? -6.017 28.318 -0.602 1.00 40.09 306 LYS A O 1
ATOM 2404 N N . ARG A 1 307 ? -5.832 28.563 -2.826 1.00 37.62 307 ARG A N 1
ATOM 2405 C CA . ARG A 1 307 ? -5.355 29.958 -2.791 1.00 37.62 307 ARG A CA 1
ATOM 2406 C C . ARG A 1 307 ? -5.614 30.717 -4.096 1.00 37.62 307 ARG A C 1
ATOM 2408 O O . ARG A 1 307 ? -4.699 31.264 -4.705 1.00 37.62 307 ARG A O 1
ATOM 2415 N N . ALA A 1 308 ? -6.884 30.791 -4.495 1.00 37.66 308 ALA A N 1
ATOM 2416 C CA . ALA A 1 308 ? -7.326 31.811 -5.442 1.00 37.66 308 ALA A CA 1
ATOM 2417 C C . ALA A 1 308 ? -7.147 33.194 -4.788 1.00 37.66 308 ALA A C 1
ATOM 2419 O O . ALA A 1 308 ? -7.795 33.527 -3.796 1.00 37.66 308 ALA A O 1
ATOM 2420 N N . LYS A 1 309 ? -6.197 33.968 -5.311 1.00 36.03 309 LYS A N 1
ATOM 2421 C CA . LYS A 1 309 ? -5.800 35.279 -4.795 1.00 36.03 309 LYS A CA 1
ATOM 2422 C C . LYS A 1 309 ? -6.836 36.318 -5.239 1.00 36.03 309 LYS A C 1
ATOM 2424 O O . LYS A 1 309 ? -6.730 36.847 -6.341 1.00 36.03 309 LYS A O 1
ATOM 2429 N N . LYS A 1 310 ? -7.848 36.589 -4.407 1.00 33.19 310 LYS A N 1
ATOM 2430 C CA . LYS A 1 310 ? -8.774 37.710 -4.636 1.00 33.19 310 LYS A CA 1
ATOM 2431 C C . LYS A 1 310 ? -7.977 39.010 -4.492 1.00 33.19 310 LYS A C 1
ATOM 2433 O O . LYS A 1 310 ? -7.417 39.256 -3.427 1.00 33.19 310 LYS A O 1
ATOM 2438 N N . GLY A 1 311 ? -7.861 39.771 -5.578 1.00 32.09 311 GLY A N 1
ATOM 2439 C CA . GLY A 1 311 ? -7.271 41.107 -5.540 1.00 32.09 311 GLY A CA 1
ATOM 2440 C C . GLY A 1 311 ? -8.171 42.040 -4.742 1.00 32.09 311 GLY A C 1
ATOM 2441 O O . GLY A 1 311 ? -9.390 42.004 -4.921 1.00 32.09 311 GLY A O 1
ATOM 2442 N N . ASP A 1 312 ? -7.569 42.827 -3.856 1.00 30.53 312 ASP A N 1
ATOM 2443 C CA . ASP A 1 312 ? -8.268 43.905 -3.165 1.00 30.53 312 ASP A CA 1
ATOM 2444 C C . ASP A 1 312 ? -8.403 45.101 -4.112 1.00 30.53 312 ASP A C 1
ATOM 2446 O O . ASP A 1 312 ? -7.483 45.409 -4.873 1.00 30.53 312 ASP A O 1
ATOM 2450 N N . THR A 1 313 ? -9.567 45.738 -4.098 1.00 37.50 313 THR A N 1
ATOM 2451 C CA . THR A 1 313 ? -9.863 46.935 -4.893 1.00 37.50 313 THR A CA 1
ATOM 2452 C C . THR A 1 313 ? -9.662 48.171 -4.033 1.00 37.50 313 THR A C 1
ATOM 2454 O O . THR A 1 313 ? -10.327 48.298 -3.004 1.00 37.50 313 THR A O 1
ATOM 2457 N N . ASP A 1 314 ? -8.799 49.088 -4.472 1.00 36.28 314 ASP A N 1
ATOM 2458 C CA . ASP A 1 314 ? -8.537 50.334 -3.752 1.00 36.28 314 ASP A CA 1
ATOM 2459 C C . ASP A 1 314 ? -9.796 51.193 -3.560 1.00 36.28 314 ASP A C 1
ATOM 2461 O O . ASP A 1 314 ? -10.650 51.336 -4.440 1.00 36.28 314 ASP A O 1
ATOM 2465 N N . LEU A 1 315 ? -9.882 51.791 -2.372 1.00 36.00 315 LEU A N 1
ATOM 2466 C CA . LEU A 1 315 ? -10.976 52.651 -1.939 1.00 36.00 315 LEU A CA 1
ATOM 2467 C C . LEU A 1 315 ? -10.753 54.098 -2.402 1.00 36.00 315 LEU A C 1
ATOM 2469 O O . LEU A 1 315 ? -9.792 54.744 -1.990 1.00 36.00 315 LEU A O 1
ATOM 2473 N N . ALA A 1 316 ? -11.713 54.652 -3.147 1.00 33.00 316 ALA A N 1
ATOM 2474 C CA . ALA A 1 316 ? -11.867 56.095 -3.332 1.00 33.00 316 ALA A CA 1
ATOM 2475 C C . ALA A 1 316 ? -13.153 56.578 -2.634 1.00 33.00 316 ALA A C 1
ATOM 2477 O O . ALA A 1 316 ? -14.213 55.965 -2.749 1.00 33.00 316 ALA A O 1
ATOM 2478 N N . ALA A 1 317 ? -13.049 57.658 -1.858 1.00 37.94 317 ALA A N 1
ATOM 2479 C CA . ALA A 1 317 ? -14.051 58.042 -0.862 1.00 37.94 317 ALA A CA 1
ATOM 2480 C C . ALA A 1 317 ? -15.205 58.908 -1.405 1.00 37.94 317 ALA A C 1
ATOM 2482 O O . ALA A 1 317 ? -14.953 59.917 -2.059 1.00 37.94 317 ALA A O 1
ATOM 2483 N N . VAL A 1 318 ? -16.453 58.628 -0.987 1.00 39.56 318 VAL A N 1
ATOM 2484 C CA . VAL A 1 318 ? -17.562 59.610 -0.957 1.00 39.56 318 VAL A CA 1
ATOM 2485 C C . VAL A 1 318 ? -18.428 59.449 0.312 1.00 39.56 318 VAL A C 1
ATOM 2487 O O . VAL A 1 318 ? -18.558 58.380 0.896 1.00 39.56 318 VAL A O 1
ATOM 2490 N N . ARG A 1 319 ? -18.967 60.586 0.758 1.00 35.19 319 ARG A N 1
ATOM 2491 C CA . ARG A 1 319 ? -19.587 60.943 2.047 1.00 35.19 319 ARG A CA 1
ATOM 2492 C C . ARG A 1 319 ? -20.889 60.187 2.432 1.00 35.19 319 ARG A C 1
ATOM 2494 O O . ARG A 1 319 ? -21.759 59.967 1.603 1.00 35.19 319 ARG A O 1
ATOM 2501 N N . LYS A 1 320 ? -21.020 59.943 3.751 1.00 37.59 320 LYS A N 1
ATOM 2502 C CA . LYS A 1 320 ? -22.195 60.049 4.680 1.00 37.59 320 LYS A CA 1
ATOM 2503 C C . LYS A 1 320 ? -23.451 60.833 4.181 1.00 37.59 320 LYS A C 1
ATOM 2505 O O . LYS A 1 320 ? -23.237 61.719 3.356 1.00 37.59 320 LYS A O 1
ATOM 2510 N N . PRO A 1 321 ? -24.666 60.747 4.820 1.00 46.22 321 PRO A N 1
ATOM 2511 C CA . PRO A 1 321 ? -25.072 59.992 6.044 1.00 46.22 321 PRO A CA 1
ATOM 2512 C C . PRO A 1 321 ? -26.550 59.439 6.125 1.00 46.22 321 PRO A C 1
ATOM 2514 O O . PRO A 1 321 ? -27.355 59.653 5.231 1.00 46.22 321 PRO A O 1
ATOM 2517 N N . ARG A 1 322 ? -26.917 58.937 7.333 1.00 34.41 322 ARG A N 1
ATOM 2518 C CA . ARG A 1 322 ? -28.220 59.046 8.076 1.00 34.41 322 ARG A CA 1
ATOM 2519 C C . ARG A 1 322 ? -29.331 57.974 7.934 1.00 34.41 322 ARG A C 1
ATOM 2521 O O . ARG A 1 322 ? -29.738 57.619 6.842 1.00 34.41 322 ARG A O 1
ATOM 2528 N N . GLY A 1 323 ? -29.922 57.642 9.099 1.00 30.09 323 GLY A N 1
ATOM 2529 C CA . GLY A 1 323 ? -31.187 56.898 9.291 1.00 30.09 323 GLY A CA 1
ATOM 2530 C C . GLY A 1 323 ? -31.029 55.367 9.310 1.00 30.09 323 GLY A C 1
ATOM 2531 O O . GLY A 1 323 ? -30.273 54.836 8.513 1.00 30.09 323 GLY A O 1
ATOM 2532 N N . GLY A 1 324 ? -31.675 54.593 10.190 1.00 30.98 324 GLY A N 1
ATOM 2533 C CA . GLY A 1 324 ? -32.551 54.937 11.315 1.00 30.98 324 GLY A CA 1
ATOM 2534 C C . GLY A 1 324 ? -32.895 53.695 12.162 1.00 30.98 324 GLY A C 1
ATOM 2535 O O . GLY A 1 324 ? -32.744 52.564 11.713 1.00 30.98 324 GLY A O 1
ATOM 2536 N N . LEU A 1 325 ? -33.323 53.931 13.403 1.00 35.16 325 LEU A N 1
ATOM 2537 C CA . LEU A 1 325 ? -33.826 52.948 14.375 1.00 35.16 325 LEU A CA 1
ATOM 2538 C C . LEU A 1 325 ? -35.065 52.186 13.848 1.00 35.16 325 LEU A C 1
ATOM 2540 O O . LEU A 1 325 ? -35.888 52.820 13.198 1.00 35.16 325 LEU A O 1
ATOM 2544 N N . VAL A 1 326 ? -35.248 50.902 14.209 1.00 35.69 326 VAL A N 1
ATOM 2545 C CA . VAL A 1 326 ? -36.537 50.295 14.648 1.00 35.69 326 VAL A CA 1
ATOM 2546 C C . VAL A 1 326 ? -36.332 48.833 15.094 1.00 35.69 326 VAL A C 1
ATOM 2548 O O . VAL A 1 326 ? -35.623 48.063 14.450 1.00 35.69 326 VAL A O 1
ATOM 2551 N N . GLN A 1 327 ? -36.965 48.456 16.211 1.00 35.75 327 GLN A N 1
ATOM 2552 C CA . GLN A 1 327 ? -37.123 47.075 16.695 1.00 35.75 327 GLN A CA 1
ATOM 2553 C C . GLN A 1 327 ? -38.522 46.547 16.331 1.00 35.75 327 GLN A C 1
ATOM 2555 O O . GLN A 1 327 ? -39.469 47.324 16.395 1.00 35.75 327 GLN A O 1
ATOM 2560 N N . GLN A 1 328 ? -38.669 45.240 16.080 1.00 36.69 328 GLN A N 1
ATOM 2561 C CA . GLN A 1 328 ? -39.908 44.445 16.261 1.00 36.69 328 GLN A CA 1
ATOM 2562 C C . GLN A 1 328 ? -39.532 42.954 16.085 1.00 36.69 328 GLN A C 1
ATOM 2564 O O . GLN A 1 328 ? -38.988 42.584 15.053 1.00 36.69 328 GLN A O 1
ATOM 2569 N N . THR A 1 329 ? -39.498 42.090 17.106 1.00 33.28 329 THR A N 1
ATOM 2570 C CA . THR A 1 329 ? -40.584 41.461 17.897 1.00 33.28 329 THR A CA 1
ATOM 2571 C C . THR A 1 329 ? -41.563 40.570 17.116 1.00 33.28 329 THR A C 1
ATOM 2573 O O . THR A 1 329 ? -42.541 41.059 16.569 1.00 33.28 329 THR A O 1
ATOM 2576 N N . LEU A 1 330 ? -41.334 39.253 17.247 1.00 32.78 330 LEU A N 1
ATOM 2577 C CA . LEU A 1 330 ? -42.311 38.158 17.419 1.00 32.78 330 LEU A CA 1
ATOM 2578 C C . LEU A 1 330 ? -43.415 37.901 16.371 1.00 32.78 330 LEU A C 1
ATOM 2580 O O . LEU A 1 330 ? -44.316 38.706 16.181 1.00 32.78 330 LEU A O 1
ATOM 2584 N N . ALA A 1 331 ? -43.515 36.629 15.958 1.00 31.58 331 ALA A N 1
ATOM 2585 C CA . ALA A 1 331 ? -44.774 35.878 16.068 1.00 31.58 331 ALA A CA 1
ATOM 2586 C C . ALA A 1 331 ? -44.527 34.360 16.192 1.00 31.58 331 ALA A C 1
ATOM 2588 O O . ALA A 1 331 ? -43.862 33.747 15.361 1.00 31.58 331 ALA A O 1
ATOM 2589 N N . VAL A 1 332 ? -45.106 33.745 17.226 1.00 34.22 332 VAL A N 1
ATOM 2590 C CA . VAL A 1 332 ? -45.231 32.286 17.388 1.00 34.22 332 VAL A CA 1
ATOM 2591 C C . VAL A 1 332 ? -46.546 31.833 16.753 1.00 34.22 332 VAL A C 1
ATOM 2593 O O . VAL A 1 332 ? -47.568 32.485 16.967 1.00 34.22 332 VAL A O 1
ATOM 2596 N N . ARG A 1 333 ? -46.583 30.668 16.091 1.00 33.66 333 ARG A N 1
ATOM 2597 C CA . ARG A 1 333 ? -47.840 29.917 15.915 1.00 33.66 333 ARG A CA 1
ATOM 2598 C C . ARG A 1 333 ? -47.645 28.405 16.054 1.00 33.66 333 ARG A C 1
ATOM 2600 O O . ARG A 1 333 ? -46.887 27.790 15.314 1.00 33.66 333 ARG A O 1
ATOM 2607 N N . ARG A 1 334 ? -48.368 27.825 17.017 1.00 36.09 334 ARG A N 1
ATOM 2608 C CA . ARG A 1 334 ? -48.641 26.386 17.164 1.00 36.09 334 ARG A CA 1
ATOM 2609 C C . ARG A 1 334 ? -50.028 26.078 16.584 1.00 36.09 334 ARG A C 1
ATOM 2611 O O . ARG A 1 334 ? -50.905 26.921 16.726 1.00 36.09 334 ARG A O 1
ATOM 2618 N N . SER A 1 335 ? -50.206 24.864 16.062 1.00 33.88 335 SER A N 1
ATOM 2619 C CA . SER A 1 335 ? -51.404 23.995 16.159 1.00 33.88 335 SER A CA 1
ATOM 2620 C C . SER A 1 335 ? -50.993 22.614 15.615 1.00 33.88 335 SER A C 1
ATOM 2622 O O . SER A 1 335 ? -50.330 22.556 14.587 1.00 33.88 335 SER A O 1
ATOM 2624 N N . ALA A 1 336 ? -51.108 21.500 16.350 1.00 33.66 336 ALA A N 1
ATOM 2625 C CA . ALA A 1 336 ? -52.341 20.793 16.744 1.00 33.66 336 ALA A CA 1
ATOM 2626 C C . ALA A 1 336 ? -53.092 20.273 15.494 1.00 33.66 336 ALA A C 1
ATOM 2628 O O . ALA A 1 336 ? -53.628 21.080 14.747 1.00 33.66 336 ALA A O 1
ATOM 2629 N N . ARG A 1 337 ? -52.986 18.993 15.095 1.00 36.62 337 ARG A N 1
ATOM 2630 C CA . ARG A 1 337 ? -53.360 17.713 15.757 1.00 36.62 337 ARG A CA 1
ATOM 2631 C C . ARG A 1 337 ? -54.877 17.474 15.755 1.00 36.62 337 ARG A C 1
ATOM 2633 O O . ARG A 1 337 ? -55.582 18.026 16.590 1.00 36.62 337 ARG A O 1
ATOM 2640 N N . THR A 1 338 ? -55.327 16.552 14.908 1.00 35.38 338 THR A N 1
ATOM 2641 C CA . THR A 1 338 ? -56.613 15.838 15.004 1.00 35.38 338 THR A CA 1
ATOM 2642 C C . THR A 1 338 ? -56.383 14.351 14.721 1.00 35.38 338 THR A C 1
ATOM 2644 O O . THR A 1 338 ? -55.375 13.981 14.119 1.00 35.38 338 THR A O 1
ATOM 2647 N N . ALA A 1 339 ? -57.270 13.497 15.230 1.00 38.53 339 ALA A N 1
ATOM 2648 C CA . ALA A 1 339 ? -57.164 12.042 15.164 1.00 38.53 339 ALA A CA 1
ATOM 2649 C C . ALA A 1 339 ? -58.547 11.401 14.970 1.00 38.53 339 ALA A C 1
ATOM 2651 O O . ALA A 1 339 ? -59.546 11.963 15.417 1.00 38.53 339 ALA A O 1
ATOM 2652 N N . SER A 1 340 ? -58.560 10.208 14.378 1.00 34.72 340 SER A N 1
ATOM 2653 C CA . SER A 1 340 ? -59.633 9.199 14.387 1.00 34.72 340 SER A CA 1
ATOM 2654 C C . SER A 1 340 ? -59.001 7.894 13.853 1.00 34.72 340 SER A C 1
ATOM 2656 O O . SER A 1 340 ? -58.234 7.957 12.898 1.00 34.72 340 SER A O 1
ATOM 2658 N N . SER A 1 341 ? -59.018 6.731 14.524 1.00 36.00 341 SER A N 1
ATOM 2659 C CA . SER A 1 341 ? -60.145 5.868 14.955 1.00 36.00 341 SER A CA 1
ATOM 2660 C C . SER A 1 341 ? -60.945 5.314 13.759 1.00 36.00 341 SER A C 1
ATOM 2662 O O . SER A 1 341 ? -61.354 6.105 12.919 1.00 36.00 341 SER A O 1
ATOM 2664 N N . SER A 1 342 ? -61.259 4.016 13.625 1.00 37.22 342 SER A N 1
ATOM 2665 C CA . SER A 1 342 ? -61.100 2.834 14.513 1.00 37.22 342 SER A CA 1
ATOM 2666 C C . SER A 1 342 ? -61.561 1.540 13.781 1.00 37.22 342 SER A C 1
ATOM 2668 O O . SER A 1 342 ? -61.930 1.628 12.616 1.00 37.22 342 SER A O 1
ATOM 2670 N N . SER A 1 343 ? -61.653 0.402 14.500 1.00 34.62 343 SER A N 1
ATOM 2671 C CA . SER A 1 343 ? -62.173 -0.956 14.145 1.00 34.62 343 SER A CA 1
ATOM 2672 C C . SER A 1 343 ? -61.118 -1.955 13.608 1.00 34.62 343 SER A C 1
ATOM 2674 O O . SER A 1 343 ? -60.360 -1.589 12.720 1.00 34.62 343 SER A O 1
ATOM 2676 N N . VAL A 1 344 ? -60.831 -3.109 14.251 1.00 38.19 344 VAL A N 1
ATOM 2677 C CA . VAL A 1 344 ? -61.662 -4.292 14.655 1.00 38.19 344 VAL A CA 1
ATOM 2678 C C . VAL A 1 344 ? -61.964 -5.177 13.431 1.00 38.19 344 VAL A C 1
ATOM 2680 O O . VAL A 1 344 ? -62.348 -4.638 12.403 1.00 38.19 344 VAL A O 1
ATOM 2683 N N . SER A 1 345 ? -61.826 -6.508 13.431 1.00 40.50 345 SER A N 1
ATOM 2684 C CA . SER A 1 345 ? -61.496 -7.485 14.498 1.00 40.50 345 SER A CA 1
ATOM 2685 C C . SER A 1 345 ? -60.065 -8.078 14.301 1.00 40.50 345 SER A C 1
ATOM 2687 O O . SER A 1 345 ? -59.226 -7.365 13.759 1.00 40.50 345 SER A O 1
ATOM 2689 N N . ASP A 1 346 ? -59.634 -9.288 14.710 1.00 37.31 346 ASP A N 1
ATOM 2690 C CA . ASP A 1 346 ? -60.231 -10.401 15.485 1.00 37.31 346 ASP A CA 1
ATOM 2691 C C . ASP A 1 346 ? -59.151 -11.248 16.212 1.00 37.31 346 ASP A C 1
ATOM 2693 O O . ASP A 1 346 ? -57.970 -10.898 16.212 1.00 37.31 346 ASP A O 1
ATOM 2697 N N . THR A 1 347 ? -59.549 -12.374 16.814 1.00 43.53 347 THR A N 1
ATOM 2698 C CA . THR A 1 347 ? -58.697 -13.351 17.520 1.00 43.53 347 THR A CA 1
ATOM 2699 C C . THR A 1 347 ? -58.800 -14.768 16.944 1.00 43.53 347 THR A C 1
ATOM 2701 O O . THR A 1 347 ? -59.864 -15.184 16.505 1.00 43.53 347 THR A O 1
ATOM 2704 N N . HIS A 1 348 ? -57.724 -15.561 17.046 1.00 45.38 348 HIS A N 1
ATOM 2705 C CA . HIS A 1 348 ? -57.853 -17.018 17.158 1.00 45.38 348 HIS A CA 1
ATOM 2706 C C . HIS A 1 348 ? -56.710 -17.631 17.975 1.00 45.38 348 HIS A C 1
ATOM 2708 O O . HIS A 1 348 ? -55.543 -17.592 17.590 1.00 45.38 348 HIS A O 1
ATOM 2714 N N . ILE A 1 349 ? -57.082 -18.223 19.108 1.00 46.50 349 ILE A N 1
ATOM 2715 C CA . ILE A 1 349 ? -56.264 -19.159 19.880 1.00 46.50 349 ILE A CA 1
ATOM 2716 C C . ILE A 1 349 ? -56.582 -20.564 19.362 1.00 46.50 349 ILE A C 1
ATOM 2718 O O . ILE A 1 349 ? -57.758 -20.898 19.218 1.00 46.50 349 ILE A O 1
ATOM 2722 N N . ILE A 1 350 ? -55.561 -21.399 19.151 1.00 50.81 350 ILE A N 1
ATOM 2723 C CA . ILE A 1 350 ? -55.700 -22.861 19.157 1.00 50.81 350 ILE A CA 1
ATOM 2724 C C . ILE A 1 350 ? -54.546 -23.438 19.981 1.00 50.81 350 ILE A C 1
ATOM 2726 O O . ILE A 1 350 ? -53.386 -23.085 19.778 1.00 50.81 350 ILE A O 1
ATOM 2730 N N . ALA A 1 351 ? -54.888 -24.326 20.908 1.00 50.53 351 ALA A N 1
ATOM 2731 C CA . ALA A 1 351 ? -53.975 -25.169 21.668 1.00 50.53 351 ALA A CA 1
ATOM 2732 C C . ALA A 1 351 ? -54.531 -26.605 21.686 1.00 50.53 351 ALA A C 1
ATOM 2734 O O . ALA A 1 351 ? -55.715 -26.790 21.408 1.00 50.53 351 ALA A O 1
ATOM 2735 N N . LEU A 1 352 ? -53.685 -27.562 22.093 1.00 49.81 352 LEU A N 1
ATOM 2736 C CA . LEU A 1 352 ? -53.930 -29.010 22.238 1.00 49.81 352 LEU A CA 1
ATOM 2737 C C . LEU A 1 352 ? -53.907 -29.838 20.938 1.00 49.81 352 LEU A C 1
ATOM 2739 O O . LEU A 1 352 ? -54.891 -29.913 20.205 1.00 49.81 352 LEU A O 1
ATOM 2743 N N . ALA A 1 353 ? -52.810 -30.575 20.750 1.00 52.59 353 ALA A N 1
ATOM 2744 C CA . ALA A 1 353 ? -52.761 -31.988 21.142 1.00 52.59 353 ALA A CA 1
ATOM 2745 C C . ALA A 1 353 ? -51.376 -32.296 21.741 1.00 52.59 353 ALA A C 1
ATOM 2747 O O . ALA A 1 353 ? -50.398 -31.699 21.238 1.00 52.59 353 ALA A O 1
#

Radius of gyration: 36.2 Å; chains: 1; bounding box: 134×93×69 Å

Secondary structure (DSSP, 8-state):
------------PPPPPPP-------PPPPPHHHHHHHHHHTTPPP-PPP--------------STTSSTTS-----HHHHHHHHHHHHHHHTTPPPPTTTTHHHHHHHHIIIIIHHHHHHTT--S---HHHHHHHHH-TT-SHHHHHHHHHH-GGG-HHHHHHHHHHHHHGGGGGSHHHHHHTTGGGS-GGGHHHHHHHHHHHHHIIIIIS-SSTTT-TTSHHHHHHHTTS-HHHHIIIIIHHHHHHHHHHHHTTTGGGT--HHHHHHHHHHHHHHHHHHS--TTS--GGGTTS-TT--S---------PPPPP--------------------------------------

pLDDT: mean 70.97, std 25.49, range [27.8, 96.88]

Sequence (353 aa):
MPTGESSSSRSAEAITAPTLLLPKKSVPSLSQEAFAELRAEFGSTTPLSTDAATPSCDDARTSHVLSDVSTRIWKPSSTLRSMMQYWTQKQQQGQILRSTDTLAVCQRHRDERDVIPLGQMYGWPMSLDLKQLRRRVTSPGNRYLRLLEDFIVYPNHSTWFQRARTRRETTGKKASASAQQLETFHERQTGYYGEQGWELFHDILTSAYIHDPMMASLDLTKPATLKKMHPLDAREFVDQVLLPELVCMLIQDDMGGEKSGITYDAAEAMQQASQKFGIAMFPSEHAPSAHTSKRGSGAWIGASPKRAKKGDTDLAAVRKPRGGLVQQTLAVRRSARTASSSSVSDTHIIALA